Protein AF-A0A2I0LFF8-F1 (afdb_monomer_lite)

Secondary structure (DSSP, 8-state):
-HHHHHHHHHHHTT-HHHHHHHHHHHHHHHHHHHH-TT-TT---TTSHHHHHHHHHHHHHHHHHHHHTT-HHHHHHHHHHHHHHHHHHT-PPPHHHHHHHHHHHHHHHHHTT-HHHHHHHHHHHHHHHHHH-TT--HHHHHHHHHHHHHHHHTS-SS-GGGG--HHHHHHHHHHHHHHHHHHHT---TT--------HHHHHHHHHHTTHHHHS-HHHHHHHHHHHT---TTTHHHHHHHHHHHHTT-EE--TT-TTSPPEEGGGGHHHHHHHHHHHHHHHH--

Organism: Punica granatum (NCBI:txid22663)

Foldseek 3Di:
DVLLVQLVVCLVVVVVVSLVVSLVVLVVVVVVLVVCVPDPPRDDCLDPVSVVVNLVSLLSSLLSCVSSVVLVSNVVSLVVNLVSCLVNVDDDDLLSLLSSLLSQLVSCVVVVVLLLNLLSLVSNLVSCVPPPPPFDLLLNQQSLLSSLLSLLLPAQDDPCPPDDPVRVVVVVVVQQVSLCSSVSPSDPPPPCSDRRHSVVSVVVCVVVVSLVSYDPLSVQLSCLLPPDLDLPCSCVSNVVSLVVLQPDWADRPSCNSRPTGGSNSSSVSNNVSSVVSSCVSPPD

pLDDT: mean 90.62, std 9.99, range [52.66, 98.62]

Structure (mmCIF, N/CA/C/O backbone):
data_AF-A0A2I0LFF8-F1
#
_entry.id   AF-A0A2I0LFF8-F1
#
loop_
_atom_site.group_PDB
_atom_site.id
_atom_site.type_symbol
_atom_site.label_atom_id
_atom_site.label_alt_id
_atom_site.label_comp_id
_atom_site.label_asym_id
_atom_site.label_entity_id
_atom_site.label_seq_id
_atom_site.pdbx_PDB_ins_code
_atom_site.Cartn_x
_atom_site.Cartn_y
_atom_site.Cartn_z
_atom_site.occupancy
_atom_site.B_iso_or_equiv
_atom_site.auth_seq_id
_atom_site.auth_comp_id
_atom_site.auth_asym_id
_atom_site.auth_atom_id
_atom_site.pdbx_PDB_model_num
ATOM 1 N N . MET A 1 1 ? 21.189 -0.359 -15.113 1.00 76.69 1 MET A N 1
ATOM 2 C CA . MET A 1 1 ? 22.228 0.526 -14.522 1.00 76.69 1 MET A CA 1
ATOM 3 C C . MET A 1 1 ? 22.026 2.012 -14.841 1.00 76.69 1 MET A C 1
ATOM 5 O O . MET A 1 1 ? 21.919 2.786 -13.900 1.00 76.69 1 MET A O 1
ATOM 9 N N . THR A 1 2 ? 21.907 2.442 -16.106 1.00 93.50 2 THR A N 1
ATOM 10 C CA . THR A 1 2 ? 21.734 3.878 -16.448 1.00 93.50 2 THR A CA 1
ATOM 11 C C . THR A 1 2 ? 20.435 4.491 -15.914 1.00 93.50 2 THR A C 1
ATOM 13 O O . THR A 1 2 ? 20.482 5.549 -15.296 1.00 93.50 2 THR A O 1
ATOM 16 N N . ALA A 1 3 ? 19.294 3.806 -16.068 1.00 95.25 3 ALA A N 1
ATOM 17 C CA . ALA A 1 3 ? 18.005 4.294 -15.561 1.00 95.25 3 ALA A CA 1
ATOM 18 C C . ALA A 1 3 ? 18.023 4.535 -14.041 1.00 95.25 3 ALA A C 1
ATOM 20 O O . ALA A 1 3 ? 17.570 5.573 -13.578 1.00 95.25 3 ALA A O 1
ATOM 21 N N . HIS A 1 4 ? 18.633 3.626 -13.272 1.00 96.69 4 HIS A N 1
ATOM 22 C CA . HIS A 1 4 ? 18.748 3.771 -11.817 1.00 96.69 4 HIS A CA 1
ATOM 23 C C . HIS A 1 4 ? 19.596 4.989 -11.434 1.00 96.69 4 HIS A C 1
ATOM 25 O O . HIS A 1 4 ? 19.207 5.765 -10.569 1.00 96.69 4 HIS A O 1
ATOM 31 N N . ARG A 1 5 ? 20.730 5.205 -12.116 1.00 97.25 5 ARG A N 1
ATOM 32 C CA . ARG A 1 5 ? 21.559 6.402 -11.903 1.00 97.25 5 ARG A CA 1
ATOM 33 C C . ARG A 1 5 ? 20.790 7.683 -12.227 1.00 97.25 5 ARG A C 1
ATOM 35 O O . ARG A 1 5 ? 20.885 8.645 -11.476 1.00 97.25 5 ARG A O 1
ATOM 42 N N . ALA A 1 6 ? 20.000 7.681 -13.300 1.00 98.19 6 ALA A N 1
ATOM 43 C CA . ALA A 1 6 ? 19.165 8.821 -13.667 1.00 98.19 6 ALA A CA 1
ATOM 44 C C . ALA A 1 6 ? 18.052 9.085 -12.635 1.00 98.19 6 ALA A C 1
ATOM 46 O O . ALA A 1 6 ? 17.817 10.240 -12.287 1.00 98.19 6 ALA A O 1
ATOM 47 N N . PHE A 1 7 ? 17.422 8.041 -12.081 1.00 98.31 7 PHE A N 1
ATOM 48 C CA . PHE A 1 7 ? 16.479 8.190 -10.969 1.00 98.31 7 PHE A CA 1
ATOM 49 C C . PHE A 1 7 ? 17.146 8.797 -9.734 1.00 98.31 7 PHE A C 1
ATOM 51 O O . PHE A 1 7 ? 16.633 9.769 -9.185 1.00 98.31 7 PHE A O 1
ATOM 58 N N . GLN A 1 8 ? 18.312 8.284 -9.332 1.00 97.88 8 GLN A N 1
ATOM 59 C CA . GLN A 1 8 ? 19.047 8.809 -8.178 1.00 97.88 8 GLN A CA 1
ATOM 60 C C . GLN A 1 8 ? 19.520 10.250 -8.396 1.00 97.88 8 GLN A C 1
ATOM 62 O O . GLN A 1 8 ? 19.415 11.058 -7.479 1.00 97.88 8 GLN A O 1
ATOM 67 N N . PHE A 1 9 ? 19.940 10.611 -9.612 1.00 98.25 9 PHE A N 1
ATOM 68 C CA . PHE A 1 9 ? 20.225 11.999 -9.978 1.00 98.25 9 PHE A CA 1
ATOM 69 C C . PHE A 1 9 ? 18.985 12.884 -9.800 1.00 98.25 9 PHE A C 1
ATOM 71 O O . PHE A 1 9 ? 19.046 13.917 -9.132 1.00 98.25 9 PHE A O 1
ATOM 78 N N . CYS A 1 10 ? 17.836 12.465 -10.343 1.00 98.38 10 CYS A N 1
ATOM 79 C CA . CYS A 1 10 ? 16.606 13.238 -10.198 1.00 98.38 10 CYS A CA 1
ATOM 80 C C . CYS A 1 10 ? 16.203 13.386 -8.729 1.00 98.38 10 CYS A C 1
ATOM 82 O O . CYS A 1 10 ? 15.781 14.465 -8.321 1.00 98.38 10 CYS A O 1
ATOM 84 N N . LYS A 1 11 ? 16.387 12.330 -7.930 1.00 97.50 11 LYS A N 1
ATOM 85 C CA . LYS A 1 11 ? 16.150 12.356 -6.490 1.00 97.50 11 LYS A CA 1
ATOM 86 C C . LYS A 1 11 ? 17.056 13.356 -5.777 1.00 97.50 11 LYS A C 1
ATOM 88 O O . LYS A 1 11 ? 16.567 14.237 -5.076 1.00 97.50 11 LYS A O 1
ATOM 93 N N . GLN A 1 12 ? 18.366 13.224 -5.974 1.00 97.94 12 GLN A N 1
ATOM 94 C CA . GLN A 1 12 ? 19.393 14.023 -5.308 1.00 97.94 12 GLN A CA 1
ATOM 95 C C . GLN A 1 12 ? 19.175 15.523 -5.523 1.00 97.94 12 GLN A C 1
ATOM 97 O O . GLN A 1 12 ? 19.318 16.306 -4.587 1.00 97.94 12 GLN A O 1
ATOM 102 N N . TYR A 1 13 ? 18.785 15.914 -6.737 1.00 98.06 13 TYR A N 1
ATOM 103 C CA . TYR A 1 13 ? 18.578 17.313 -7.113 1.00 98.06 13 TYR A CA 1
ATOM 104 C C . TYR A 1 13 ? 17.101 17.732 -7.161 1.00 98.06 13 TYR A C 1
ATOM 106 O O . TYR A 1 13 ? 16.790 18.797 -7.693 1.00 98.06 13 TYR A O 1
ATOM 114 N N . LYS A 1 14 ? 16.182 16.906 -6.636 1.00 97.62 14 LYS A N 1
ATOM 115 C CA . LYS A 1 14 ? 14.726 17.154 -6.607 1.00 97.62 14 LYS A CA 1
ATOM 116 C C . LYS A 1 14 ? 14.131 17.557 -7.972 1.00 97.62 14 LYS A C 1
ATOM 118 O O . LYS A 1 14 ? 13.251 18.410 -8.066 1.00 97.62 14 LYS A O 1
ATOM 123 N N . ARG A 1 15 ? 14.608 16.936 -9.053 1.00 98.12 15 ARG A N 1
ATOM 124 C CA . ARG A 1 15 ? 14.203 17.188 -10.449 1.00 98.12 15 ARG A CA 1
ATOM 125 C C . ARG A 1 15 ? 12.945 16.395 -10.814 1.00 98.12 15 ARG A C 1
ATOM 127 O O . ARG A 1 15 ? 13.002 15.399 -11.535 1.00 98.12 15 ARG A O 1
ATOM 134 N N . THR A 1 16 ? 11.798 16.809 -10.279 1.00 98.06 16 THR A N 1
ATOM 135 C CA . THR A 1 16 ? 10.517 16.089 -10.430 1.00 98.06 16 THR A CA 1
ATOM 136 C C . THR A 1 16 ? 10.003 16.067 -11.875 1.00 98.06 16 THR A C 1
ATOM 138 O O . THR A 1 16 ? 9.463 15.055 -12.325 1.00 98.06 16 THR A O 1
ATOM 141 N N . THR A 1 17 ? 10.213 17.139 -12.644 1.00 98.12 17 THR A N 1
ATOM 142 C CA . THR A 1 17 ? 9.822 17.211 -14.063 1.00 98.12 17 THR A CA 1
ATOM 143 C C . THR A 1 17 ? 10.610 16.220 -14.918 1.00 98.12 17 THR A C 1
ATOM 145 O O . THR A 1 17 ? 10.026 15.466 -15.700 1.00 98.12 17 THR A O 1
ATOM 148 N N . GLU A 1 18 ? 11.932 16.176 -14.752 1.00 98.44 18 GLU A N 1
ATOM 149 C CA . GLU A 1 18 ? 12.804 15.230 -15.448 1.00 98.44 18 GLU A CA 1
ATOM 150 C C . GLU A 1 18 ? 12.512 13.792 -15.036 1.00 98.44 18 GLU A C 1
ATOM 152 O O . GLU A 1 18 ? 12.461 12.917 -15.900 1.00 98.44 18 GLU A O 1
ATOM 157 N N . PHE A 1 19 ? 12.255 13.553 -13.747 1.00 98.62 19 PHE A N 1
ATOM 158 C CA . PHE A 1 19 ? 11.853 12.240 -13.257 1.00 98.62 19 PHE A CA 1
ATOM 159 C C . PHE A 1 19 ? 10.571 11.753 -13.941 1.00 98.62 19 PHE A C 1
ATOM 161 O O . PHE A 1 19 ? 10.544 10.641 -14.470 1.00 98.62 19 PHE A O 1
ATOM 168 N N . ARG A 1 20 ? 9.530 12.597 -14.019 1.00 98.44 20 ARG A N 1
ATOM 169 C CA . ARG A 1 20 ? 8.282 12.260 -14.725 1.00 98.44 20 ARG A CA 1
ATOM 170 C C . ARG A 1 20 ? 8.539 11.948 -16.198 1.00 98.44 20 ARG A C 1
ATOM 172 O O . ARG A 1 20 ? 8.061 10.936 -16.704 1.00 98.44 20 ARG A O 1
ATOM 179 N N . ARG A 1 21 ? 9.331 12.785 -16.879 1.00 98.44 21 ARG A N 1
ATOM 180 C CA . ARG A 1 21 ? 9.699 12.568 -18.287 1.00 98.44 21 ARG A CA 1
ATOM 181 C C . ARG A 1 21 ? 10.442 11.246 -18.478 1.00 98.44 21 ARG A C 1
ATOM 183 O O . ARG A 1 21 ? 10.175 10.532 -19.440 1.00 98.44 21 ARG A O 1
ATOM 190 N N . LEU A 1 22 ? 11.349 10.906 -17.567 1.00 98.25 22 LEU A N 1
ATOM 191 C CA . LEU A 1 22 ? 12.068 9.638 -17.589 1.00 98.25 22 LEU A CA 1
ATOM 192 C C . LEU A 1 22 ? 11.115 8.447 -17.417 1.00 98.25 22 LEU A C 1
ATOM 194 O O . LEU A 1 22 ? 11.228 7.481 -18.168 1.00 98.25 22 LEU A O 1
ATOM 198 N N . CYS A 1 23 ? 10.146 8.524 -16.501 1.00 98.44 23 CYS A N 1
ATOM 199 C CA . CYS A 1 23 ? 9.140 7.473 -16.326 1.00 98.44 23 C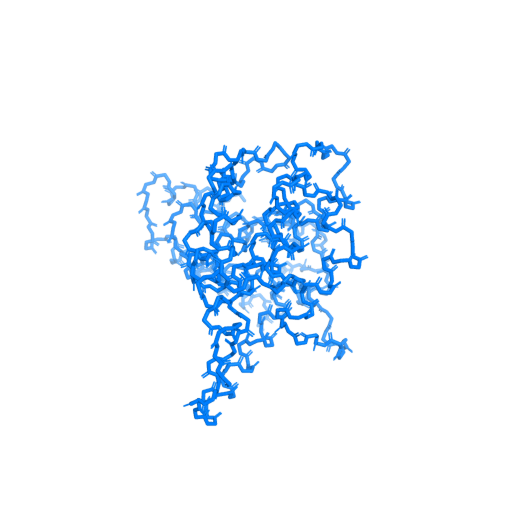YS A CA 1
ATOM 200 C C . CYS A 1 23 ? 8.323 7.245 -17.613 1.00 98.44 23 CYS A C 1
ATOM 202 O O . CYS A 1 23 ? 8.176 6.098 -18.044 1.00 98.44 23 CYS A O 1
ATOM 204 N N . GLU A 1 24 ? 7.889 8.319 -18.288 1.00 98.25 24 GLU A N 1
ATOM 205 C CA . GLU A 1 24 ? 7.216 8.229 -19.597 1.00 98.25 24 GLU A CA 1
ATOM 206 C C . GLU A 1 24 ? 8.086 7.575 -20.670 1.00 98.25 24 GLU A C 1
ATOM 208 O O . GLU A 1 24 ? 7.620 6.703 -21.401 1.00 98.25 24 GLU A O 1
ATOM 213 N N . ILE A 1 25 ? 9.366 7.945 -20.753 1.00 98.12 25 ILE A N 1
ATOM 214 C CA . ILE A 1 25 ? 10.301 7.332 -21.704 1.00 98.12 25 ILE A CA 1
ATOM 215 C C . ILE A 1 25 ? 10.376 5.817 -21.474 1.00 98.12 25 ILE A C 1
ATOM 217 O O . ILE A 1 25 ? 10.283 5.043 -22.426 1.00 98.12 25 ILE A O 1
ATOM 221 N N . ILE A 1 26 ? 10.476 5.369 -20.219 1.00 97.44 26 ILE A N 1
ATOM 222 C CA . ILE A 1 26 ? 10.565 3.937 -19.903 1.00 97.44 26 ILE A CA 1
ATOM 223 C C . ILE A 1 26 ? 9.232 3.220 -20.192 1.00 97.44 26 ILE A C 1
ATOM 225 O O . ILE A 1 26 ? 9.240 2.060 -20.610 1.00 97.44 26 ILE A O 1
ATOM 229 N N . ARG A 1 27 ? 8.071 3.864 -20.000 1.00 97.75 27 ARG A N 1
ATOM 230 C CA . ARG A 1 27 ? 6.771 3.310 -20.439 1.00 97.75 27 ARG A CA 1
ATOM 231 C C . ARG A 1 27 ? 6.715 3.149 -21.953 1.00 97.75 27 ARG A C 1
ATOM 233 O O . ARG A 1 27 ? 6.408 2.062 -22.434 1.00 97.75 27 ARG A O 1
ATOM 240 N N . ASN A 1 28 ? 7.101 4.187 -22.690 1.00 97.12 28 ASN A N 1
ATOM 241 C CA . ASN A 1 28 ? 7.126 4.175 -24.151 1.00 97.12 28 ASN A CA 1
ATOM 242 C C . ASN A 1 28 ? 8.081 3.112 -24.702 1.00 97.12 28 ASN A C 1
ATOM 244 O O . ASN A 1 28 ? 7.744 2.430 -25.665 1.00 97.12 28 ASN A O 1
ATOM 248 N N . HIS A 1 29 ? 9.242 2.907 -24.074 1.00 94.50 29 HIS A N 1
ATOM 249 C CA . HIS A 1 29 ? 10.160 1.833 -24.458 1.00 94.50 29 HIS A CA 1
ATOM 250 C C . HIS A 1 29 ? 9.520 0.445 -24.312 1.00 94.50 29 HIS A C 1
ATOM 252 O O . HIS A 1 29 ? 9.629 -0.370 -25.226 1.00 94.50 29 HIS A O 1
ATOM 258 N N . LEU A 1 30 ? 8.814 0.180 -23.206 1.00 93.94 30 LEU A N 1
ATOM 259 C CA . LEU A 1 30 ? 8.110 -1.091 -23.007 1.00 93.94 30 LEU A CA 1
ATOM 260 C C . LEU A 1 30 ? 6.928 -1.251 -23.982 1.00 93.94 30 LEU A C 1
ATOM 262 O O . LEU A 1 30 ? 6.730 -2.327 -24.542 1.00 93.94 30 LEU A O 1
ATOM 266 N N . ALA A 1 31 ? 6.172 -0.181 -24.235 1.00 94.38 31 ALA A N 1
ATOM 267 C CA . ALA A 1 31 ? 5.085 -0.187 -25.212 1.00 94.38 31 ALA A CA 1
ATOM 268 C C . ALA A 1 31 ? 5.598 -0.474 -26.635 1.00 94.38 31 ALA A C 1
ATOM 270 O O . ALA A 1 31 ? 5.043 -1.323 -27.335 1.00 94.38 31 ALA A O 1
ATOM 271 N N . ASN A 1 32 ? 6.701 0.161 -27.042 1.00 93.25 32 ASN A N 1
ATOM 272 C CA . ASN A 1 32 ? 7.348 -0.087 -28.331 1.00 93.25 32 ASN A CA 1
ATOM 273 C C . ASN A 1 32 ? 7.856 -1.528 -28.445 1.00 93.25 32 ASN A C 1
ATOM 275 O O . ASN A 1 32 ? 7.628 -2.165 -29.470 1.00 93.25 32 ASN A O 1
ATOM 279 N N . LEU A 1 33 ? 8.455 -2.072 -27.380 1.00 91.44 33 LEU A N 1
ATOM 280 C CA . LEU A 1 33 ? 8.887 -3.472 -27.324 1.00 91.44 33 LEU A CA 1
ATOM 281 C C . LEU A 1 33 ? 7.724 -4.454 -27.553 1.00 91.44 33 LEU A C 1
ATOM 283 O O . LEU A 1 33 ? 7.914 -5.529 -28.124 1.00 91.44 33 LEU A O 1
ATOM 287 N N . ASN A 1 34 ? 6.517 -4.111 -27.100 1.00 89.12 34 ASN A N 1
ATOM 288 C CA . ASN A 1 34 ? 5.317 -4.926 -27.304 1.00 89.12 34 ASN A CA 1
ATOM 289 C C . ASN A 1 34 ? 4.704 -4.767 -28.695 1.00 89.12 34 ASN A C 1
ATOM 291 O O . ASN A 1 34 ? 4.148 -5.736 -29.220 1.00 89.12 34 ASN A O 1
ATOM 295 N N . LYS A 1 35 ? 4.796 -3.561 -29.266 1.00 92.31 35 LYS A N 1
ATOM 296 C CA . LYS A 1 35 ? 4.271 -3.221 -30.591 1.00 92.31 35 LYS A CA 1
ATOM 297 C C . LYS A 1 35 ? 5.116 -3.825 -31.714 1.00 92.31 35 LYS A C 1
ATOM 299 O O . LYS A 1 35 ? 4.561 -4.384 -32.652 1.00 92.31 35 LYS A O 1
ATOM 304 N N . TYR A 1 36 ? 6.440 -3.740 -31.610 1.00 90.62 36 TYR A N 1
ATOM 305 C CA . TYR A 1 36 ? 7.375 -4.188 -32.645 1.00 90.62 36 TYR A CA 1
ATOM 306 C C . TYR A 1 36 ? 8.001 -5.533 -32.263 1.00 90.62 36 TYR A C 1
ATOM 308 O O . TYR A 1 36 ? 9.144 -5.611 -31.816 1.00 90.62 36 TYR A O 1
ATOM 316 N N . ARG A 1 37 ? 7.220 -6.611 -32.402 1.00 85.25 37 ARG A N 1
ATOM 317 C CA . ARG A 1 37 ? 7.641 -7.957 -31.976 1.00 85.25 37 ARG A CA 1
ATOM 318 C C . ARG A 1 37 ? 8.743 -8.563 -32.845 1.00 85.25 37 ARG A C 1
ATOM 320 O O . ARG A 1 37 ? 9.530 -9.342 -32.319 1.00 85.25 37 ARG A O 1
ATOM 327 N N . ASP A 1 38 ? 8.828 -8.152 -34.107 1.00 88.38 38 ASP A N 1
ATOM 328 C CA . ASP A 1 38 ? 9.760 -8.700 -35.105 1.00 88.38 38 ASP A CA 1
ATOM 329 C C . ASP A 1 38 ? 11.122 -7.985 -35.131 1.00 88.38 38 ASP A C 1
ATOM 331 O O . ASP A 1 38 ? 11.948 -8.222 -36.011 1.00 88.38 38 ASP A O 1
ATOM 335 N N . GLN A 1 39 ? 11.371 -7.072 -34.185 1.00 87.75 39 GLN A N 1
ATOM 336 C CA . GLN A 1 39 ? 12.634 -6.346 -34.115 1.00 87.75 39 GLN A CA 1
ATOM 337 C C . GLN A 1 39 ? 13.805 -7.315 -33.873 1.00 87.75 39 GLN A C 1
ATOM 339 O O . GLN A 1 39 ? 13.793 -8.112 -32.933 1.00 87.75 39 GLN A O 1
ATOM 344 N N . ARG A 1 40 ? 14.849 -7.209 -34.704 1.00 83.06 40 ARG A N 1
ATOM 345 C CA . ARG A 1 40 ? 16.120 -7.914 -34.495 1.00 83.06 40 ARG A CA 1
ATOM 346 C C . ARG A 1 40 ? 16.713 -7.500 -33.139 1.00 83.06 40 ARG A C 1
ATOM 348 O O . ARG A 1 40 ? 16.696 -6.320 -32.802 1.00 83.06 40 ARG A O 1
ATOM 355 N N . ASP A 1 41 ? 17.199 -8.472 -32.369 1.00 86.25 41 ASP A N 1
ATOM 356 C CA . ASP A 1 41 ? 17.769 -8.290 -31.021 1.00 86.25 41 ASP A CA 1
ATOM 357 C C . ASP A 1 41 ? 16.769 -7.824 -29.938 1.00 86.25 41 ASP A C 1
ATOM 359 O O . ASP A 1 41 ? 17.147 -7.226 -28.930 1.00 86.25 41 ASP A O 1
ATOM 363 N N . ARG A 1 42 ? 15.472 -8.114 -30.118 1.00 87.94 42 ARG A N 1
ATOM 364 C CA . ARG A 1 42 ? 14.424 -7.846 -29.122 1.00 87.94 42 ARG A CA 1
ATOM 365 C C . ARG A 1 42 ? 14.679 -8.610 -27.807 1.00 87.94 42 ARG A C 1
ATOM 367 O O . ARG A 1 42 ? 14.735 -9.840 -27.838 1.00 87.94 42 ARG A O 1
ATOM 374 N N . PRO A 1 43 ? 14.735 -7.927 -26.645 1.00 89.62 43 PRO A N 1
ATOM 375 C CA . PRO A 1 43 ? 14.787 -8.598 -25.349 1.00 89.62 43 PRO A CA 1
ATOM 376 C C . PRO A 1 43 ? 13.582 -9.516 -25.119 1.00 89.62 43 PRO A C 1
ATOM 378 O O . PRO A 1 43 ? 12.431 -9.094 -25.266 1.00 89.62 43 PRO A O 1
ATOM 381 N N . ASP A 1 44 ? 13.843 -10.756 -24.704 1.00 89.88 44 ASP A N 1
ATOM 382 C CA . ASP A 1 44 ? 12.793 -11.683 -24.290 1.00 89.88 44 ASP A CA 1
ATOM 383 C C . ASP A 1 44 ? 12.376 -11.416 -22.836 1.00 89.88 44 ASP A C 1
ATOM 385 O O . ASP A 1 44 ? 13.115 -11.696 -21.895 1.00 89.88 44 ASP A O 1
ATOM 389 N N . LEU A 1 45 ? 11.160 -10.901 -22.641 1.00 89.75 45 LEU A N 1
ATOM 390 C CA . LEU A 1 45 ? 10.586 -10.671 -21.310 1.00 89.75 45 LEU A CA 1
ATOM 391 C C . LEU A 1 45 ? 10.250 -11.972 -20.563 1.00 89.75 45 LEU A C 1
ATOM 393 O O . LEU A 1 45 ? 10.019 -11.936 -19.355 1.00 89.75 45 LEU A O 1
ATOM 397 N N . SER A 1 46 ? 10.201 -13.115 -21.250 1.00 87.69 46 SER A N 1
ATOM 398 C CA . SER A 1 46 ? 10.002 -14.416 -20.609 1.00 87.69 46 SER A CA 1
ATOM 399 C C . SER A 1 46 ? 11.268 -14.897 -19.886 1.00 87.69 46 SER A C 1
ATOM 401 O O . SER A 1 46 ? 11.166 -15.582 -18.853 1.00 87.69 46 SER A O 1
ATOM 403 N N . ALA A 1 47 ? 12.438 -14.466 -20.380 1.00 93.06 47 ALA A N 1
ATOM 404 C CA . ALA A 1 47 ? 13.745 -14.783 -19.830 1.00 93.06 47 ALA A CA 1
ATOM 405 C C . ALA A 1 47 ? 13.912 -14.166 -18.424 1.00 93.06 47 ALA A C 1
ATOM 407 O O . ALA A 1 47 ? 13.729 -12.954 -18.256 1.00 93.06 47 ALA A O 1
ATOM 408 N N . PRO A 1 48 ? 14.283 -14.962 -17.398 1.00 91.38 48 PRO A N 1
ATOM 409 C CA . PRO A 1 48 ? 14.329 -14.503 -16.008 1.00 91.38 48 PRO A CA 1
ATOM 410 C C . PRO A 1 48 ? 15.217 -13.279 -15.771 1.00 91.38 48 PRO A C 1
ATOM 412 O O . PRO A 1 48 ? 14.828 -12.373 -15.041 1.00 91.38 48 PRO A O 1
ATOM 415 N N . GLU A 1 49 ? 16.393 -13.242 -16.396 1.00 92.50 49 GLU A N 1
ATOM 416 C CA . GLU A 1 49 ? 17.367 -12.157 -16.238 1.00 92.50 49 GLU A CA 1
ATOM 417 C C . GLU A 1 49 ? 16.849 -10.844 -16.827 1.00 92.50 49 GLU A C 1
ATOM 419 O O . GLU A 1 49 ? 16.912 -9.800 -16.178 1.00 92.50 49 GLU A O 1
ATOM 424 N N . SER A 1 50 ? 16.257 -10.907 -18.023 1.00 93.06 50 SER A N 1
ATOM 425 C CA . SER A 1 50 ? 15.648 -9.741 -18.662 1.00 93.06 50 SER A CA 1
ATOM 426 C C . SER A 1 50 ? 14.490 -9.219 -17.820 1.00 93.06 50 SER A C 1
ATOM 428 O O . SER A 1 50 ? 14.483 -8.046 -17.449 1.00 93.06 50 SER A O 1
ATOM 430 N N . LEU A 1 51 ? 13.551 -10.088 -17.431 1.00 93.88 51 LEU A N 1
ATOM 431 C CA . LEU A 1 51 ? 12.420 -9.706 -16.584 1.00 93.88 51 LEU A CA 1
ATOM 432 C C . LEU A 1 51 ? 12.872 -9.065 -15.266 1.00 93.88 51 LEU A C 1
ATOM 434 O O . LEU A 1 51 ? 12.309 -8.048 -14.858 1.00 93.88 51 LEU A O 1
ATOM 438 N N . GLN A 1 52 ? 13.897 -9.628 -14.620 1.00 93.81 52 GLN A N 1
ATOM 439 C CA . GLN A 1 52 ? 14.447 -9.094 -13.377 1.00 93.81 52 GLN A CA 1
ATOM 440 C C . GLN A 1 52 ? 14.957 -7.659 -13.565 1.00 93.81 52 GLN A C 1
ATOM 442 O O . GLN A 1 52 ? 14.630 -6.801 -12.752 1.00 93.81 52 GLN A O 1
ATOM 447 N N . LEU A 1 53 ? 15.659 -7.353 -14.663 1.00 94.31 53 LEU A N 1
ATOM 448 C CA . LEU A 1 53 ? 16.138 -5.993 -14.948 1.00 94.31 53 LEU A CA 1
ATOM 449 C C . LEU A 1 53 ? 14.995 -4.982 -15.144 1.00 94.31 53 LEU A C 1
ATOM 451 O O . LEU A 1 53 ? 15.082 -3.843 -14.663 1.00 94.31 53 LEU A O 1
ATOM 455 N N . TYR A 1 54 ? 13.922 -5.374 -15.839 1.00 95.25 54 TYR A N 1
ATOM 456 C CA . TYR A 1 54 ? 12.734 -4.526 -15.989 1.00 95.25 54 TYR A CA 1
ATOM 457 C C . TYR A 1 54 ? 12.047 -4.301 -14.641 1.00 95.25 54 TYR A C 1
ATOM 459 O O . TYR A 1 54 ? 11.711 -3.162 -14.311 1.00 95.25 54 TYR A O 1
ATOM 467 N N . LEU A 1 55 ? 11.888 -5.361 -13.845 1.00 95.31 55 LEU A N 1
ATOM 468 C CA . LEU A 1 55 ? 11.291 -5.273 -12.518 1.00 95.31 55 LEU A CA 1
ATOM 469 C C . LEU A 1 55 ? 12.099 -4.387 -11.581 1.00 95.31 55 LEU A C 1
ATOM 471 O O . LEU A 1 55 ? 11.530 -3.470 -10.998 1.00 95.31 55 LEU A O 1
ATOM 475 N N . ASP A 1 56 ? 13.409 -4.595 -11.483 1.00 95.56 56 ASP A N 1
ATOM 476 C CA . ASP A 1 56 ? 14.286 -3.787 -10.634 1.00 95.56 56 ASP A CA 1
ATOM 477 C C . ASP A 1 56 ? 14.179 -2.304 -11.004 1.00 95.56 56 ASP A C 1
ATOM 479 O O . ASP A 1 56 ? 14.045 -1.447 -10.133 1.00 95.56 56 ASP A O 1
ATOM 483 N N . THR A 1 57 ? 14.104 -2.001 -12.305 1.00 97.19 57 THR A N 1
ATOM 484 C CA . THR A 1 57 ? 13.893 -0.630 -12.786 1.00 97.19 57 THR A CA 1
ATOM 485 C C . THR A 1 57 ? 12.546 -0.060 -12.342 1.00 97.19 57 THR A C 1
ATOM 487 O O . THR A 1 57 ? 12.498 1.088 -11.905 1.00 97.19 57 THR A O 1
ATOM 490 N N . ARG A 1 58 ? 11.453 -0.829 -12.417 1.00 97.81 58 ARG A N 1
ATOM 491 C CA . ARG A 1 58 ? 10.122 -0.370 -11.981 1.00 97.81 58 ARG A CA 1
ATOM 492 C C . ARG A 1 58 ? 10.009 -0.223 -10.466 1.00 97.81 58 ARG A C 1
ATOM 494 O O . ARG A 1 58 ? 9.405 0.735 -9.994 1.00 97.81 58 ARG A O 1
ATOM 501 N N . PHE A 1 59 ? 10.617 -1.122 -9.700 1.00 97.19 59 PHE A N 1
ATOM 502 C CA . PHE A 1 59 ? 10.661 -1.014 -8.244 1.00 97.19 59 PHE A CA 1
ATOM 503 C C . PHE A 1 59 ? 11.497 0.180 -7.786 1.00 97.19 59 PHE A C 1
ATOM 505 O O . PHE A 1 59 ? 11.113 0.864 -6.838 1.00 97.19 59 PHE A O 1
ATOM 512 N N . GLU A 1 60 ? 12.603 0.469 -8.467 1.00 97.12 60 GLU A N 1
ATOM 513 C CA . GLU A 1 60 ? 13.394 1.668 -8.198 1.00 97.12 60 GLU A CA 1
ATOM 514 C C . GLU A 1 60 ? 12.629 2.947 -8.566 1.00 97.12 60 GLU A C 1
ATOM 516 O O . GLU A 1 60 ? 12.617 3.900 -7.787 1.00 97.12 60 GLU A O 1
ATOM 521 N N . GLN A 1 61 ? 11.916 2.944 -9.699 1.00 98.06 61 GLN A N 1
ATOM 522 C CA . GLN A 1 61 ? 11.007 4.025 -10.094 1.00 98.06 61 GLN A CA 1
ATOM 523 C C . GLN A 1 61 ? 9.958 4.284 -9.003 1.00 98.06 61 GLN A C 1
ATOM 525 O O . GLN A 1 61 ? 9.798 5.422 -8.570 1.00 98.06 61 GLN A O 1
ATOM 530 N N . LEU A 1 62 ? 9.293 3.235 -8.503 1.00 97.88 62 LEU A N 1
ATOM 531 C CA . LEU A 1 62 ? 8.304 3.341 -7.430 1.00 97.88 62 LEU A CA 1
ATOM 532 C C . LEU A 1 62 ? 8.906 3.949 -6.156 1.00 97.88 62 LEU A C 1
ATOM 534 O O . LEU A 1 62 ? 8.340 4.889 -5.600 1.00 97.88 62 LEU A O 1
ATOM 538 N N . LYS A 1 63 ? 10.065 3.448 -5.708 1.00 95.88 63 LYS A N 1
ATOM 539 C CA . LYS A 1 63 ? 10.754 3.972 -4.518 1.00 95.88 63 LYS A CA 1
ATOM 540 C C . LYS A 1 63 ? 11.064 5.456 -4.667 1.00 95.88 63 LYS A C 1
ATOM 542 O O . LYS A 1 63 ? 10.648 6.247 -3.824 1.00 95.88 63 LYS A O 1
ATOM 547 N N . VAL A 1 64 ? 11.722 5.847 -5.758 1.00 97.12 64 VAL A N 1
ATOM 548 C CA . VAL A 1 64 ? 12.106 7.245 -5.984 1.00 97.12 64 VAL A CA 1
ATOM 549 C C . VAL A 1 64 ? 10.882 8.146 -6.154 1.00 97.12 64 VAL A C 1
ATOM 551 O O . VAL A 1 64 ? 10.882 9.252 -5.624 1.00 97.12 64 VAL A O 1
ATOM 554 N N . ALA A 1 65 ? 9.813 7.673 -6.803 1.00 98.00 65 ALA A N 1
ATOM 555 C CA . ALA A 1 65 ? 8.560 8.418 -6.902 1.00 98.00 65 ALA A CA 1
ATOM 556 C C . ALA A 1 65 ? 7.948 8.693 -5.519 1.00 98.00 65 ALA A C 1
ATOM 558 O O . ALA A 1 65 ? 7.496 9.809 -5.273 1.00 98.00 65 ALA A O 1
ATOM 559 N N . THR A 1 66 ? 7.971 7.711 -4.608 1.00 95.38 66 THR A N 1
ATOM 560 C CA . THR A 1 66 ? 7.514 7.914 -3.220 1.00 95.38 66 THR A CA 1
ATOM 561 C C . THR A 1 66 ? 8.438 8.835 -2.421 1.00 95.38 66 THR A C 1
ATOM 563 O O . THR A 1 66 ? 7.947 9.697 -1.706 1.00 95.38 66 THR A O 1
ATOM 566 N N . GLU A 1 67 ? 9.762 8.729 -2.584 1.00 94.38 67 GLU A N 1
ATOM 567 C CA . GLU A 1 67 ? 10.740 9.596 -1.901 1.00 94.38 67 GLU A CA 1
ATOM 568 C C . GLU A 1 67 ? 10.690 11.057 -2.387 1.00 94.38 67 GLU A C 1
ATOM 570 O O . GLU A 1 67 ? 11.019 11.970 -1.636 1.00 94.38 67 GLU A O 1
ATOM 575 N N . LEU A 1 68 ? 10.269 11.286 -3.635 1.00 96.69 68 LEU A N 1
ATOM 576 C CA . LEU A 1 68 ? 9.994 12.612 -4.197 1.00 96.69 68 LEU A CA 1
ATOM 577 C C . LEU A 1 68 ? 8.553 13.088 -3.949 1.00 96.69 68 LEU A C 1
ATOM 579 O O . LEU A 1 68 ? 8.167 14.127 -4.483 1.00 96.69 68 LEU A O 1
ATOM 583 N N . GLU A 1 69 ? 7.754 12.322 -3.199 1.00 96.19 69 GLU A N 1
ATOM 584 C CA . GLU A 1 69 ? 6.341 12.604 -2.902 1.00 96.19 69 GLU A CA 1
ATOM 585 C C . GLU A 1 69 ? 5.478 12.801 -4.166 1.00 96.19 69 GLU A C 1
ATOM 587 O O . GLU A 1 69 ? 4.444 13.471 -4.172 1.00 96.19 69 GLU A O 1
ATOM 592 N N . MET A 1 70 ? 5.878 12.181 -5.278 1.00 97.69 70 MET A N 1
ATOM 593 C CA . MET A 1 70 ? 5.151 12.209 -6.544 1.00 97.69 70 MET A CA 1
ATOM 594 C C . MET A 1 70 ? 4.079 11.115 -6.553 1.00 97.69 70 MET A C 1
ATOM 596 O O . MET A 1 70 ? 4.148 10.170 -7.335 1.00 97.69 70 MET A O 1
ATOM 600 N N . TRP A 1 71 ? 3.074 11.234 -5.683 1.00 96.75 71 TRP A N 1
ATOM 601 C CA . TRP A 1 71 ? 2.116 10.159 -5.375 1.00 96.75 71 TRP A CA 1
ATOM 602 C C . TRP A 1 71 ? 1.339 9.618 -6.580 1.00 96.75 71 TRP A C 1
ATOM 604 O O . TRP A 1 71 ? 1.146 8.409 -6.692 1.00 96.75 71 TRP A O 1
ATOM 614 N N . GLN A 1 72 ? 0.952 10.481 -7.523 1.00 96.31 72 GLN A N 1
ATOM 615 C CA . GLN A 1 72 ? 0.321 10.044 -8.775 1.00 96.31 72 GLN A CA 1
ATOM 616 C C . GLN A 1 72 ? 1.275 9.193 -9.627 1.00 96.31 72 GLN A C 1
ATOM 618 O O . GLN A 1 72 ? 0.875 8.180 -10.192 1.00 96.31 72 GLN A O 1
ATOM 623 N N . GLU A 1 73 ? 2.550 9.577 -9.697 1.00 98.31 73 GLU A N 1
ATOM 624 C CA . GLU A 1 73 ? 3.567 8.841 -10.452 1.00 98.31 73 GLU A CA 1
ATOM 625 C C . GLU A 1 73 ? 3.967 7.541 -9.742 1.00 98.31 73 GLU A C 1
ATOM 627 O O . GLU A 1 73 ? 4.199 6.519 -10.388 1.00 98.31 73 GLU A O 1
ATOM 632 N N . ALA A 1 74 ? 3.978 7.547 -8.407 1.00 98.06 74 ALA A N 1
ATOM 633 C CA . ALA A 1 74 ? 4.156 6.349 -7.600 1.00 98.06 74 ALA A CA 1
ATOM 634 C C . ALA A 1 74 ? 3.023 5.349 -7.863 1.00 98.06 74 ALA A C 1
ATOM 636 O O . ALA A 1 74 ? 3.300 4.188 -8.154 1.00 98.06 74 ALA A O 1
ATOM 637 N N . PHE A 1 75 ? 1.764 5.799 -7.866 1.00 97.69 75 PHE A N 1
ATOM 638 C CA . PHE A 1 75 ? 0.633 4.935 -8.201 1.00 97.69 75 PHE A CA 1
ATOM 639 C C . PHE A 1 75 ? 0.736 4.394 -9.633 1.00 97.69 75 PHE A C 1
ATOM 641 O O . PHE A 1 75 ? 0.649 3.191 -9.828 1.00 97.69 75 PHE A O 1
ATOM 648 N N . ARG A 1 76 ? 1.063 5.220 -10.634 1.00 98.06 76 ARG A N 1
ATOM 649 C CA . ARG A 1 76 ? 1.301 4.715 -12.003 1.00 98.06 76 ARG A CA 1
ATOM 650 C C . ARG A 1 76 ? 2.443 3.699 -12.075 1.00 98.06 76 ARG A C 1
ATOM 652 O O . ARG A 1 76 ? 2.385 2.768 -12.867 1.00 98.06 76 ARG A O 1
ATOM 659 N N . SER A 1 77 ? 3.463 3.832 -11.227 1.00 98.25 77 SER A N 1
ATOM 660 C CA . SER A 1 77 ? 4.552 2.851 -11.126 1.00 98.25 77 SER A CA 1
ATOM 661 C C . SER A 1 77 ? 4.081 1.510 -10.546 1.00 98.25 77 SER A C 1
ATOM 663 O O . SER A 1 77 ? 4.570 0.467 -10.973 1.00 98.25 77 SER A O 1
ATOM 665 N N . VAL A 1 78 ? 3.116 1.511 -9.616 1.00 98.12 78 VAL A N 1
ATOM 666 C CA . VAL A 1 78 ? 2.437 0.290 -9.131 1.00 98.12 78 VAL A CA 1
ATOM 667 C C . VAL A 1 78 ? 1.744 -0.418 -10.295 1.00 98.12 78 VAL A C 1
ATOM 669 O O . VAL A 1 78 ? 1.894 -1.628 -10.461 1.00 98.12 78 VAL A O 1
ATOM 672 N N . GLU A 1 79 ? 1.058 0.341 -11.146 1.00 97.25 79 GLU A N 1
ATOM 673 C CA . GLU A 1 79 ? 0.366 -0.195 -12.322 1.00 97.25 79 GLU A CA 1
ATOM 674 C C . GLU A 1 79 ? 1.337 -0.705 -13.381 1.00 97.25 79 GLU A C 1
ATOM 676 O O . GLU A 1 79 ? 1.099 -1.754 -13.972 1.00 97.25 79 GLU A O 1
ATOM 681 N N . ASP A 1 80 ? 2.463 -0.016 -13.579 1.00 97.94 80 ASP A N 1
ATOM 682 C CA . ASP A 1 80 ? 3.522 -0.475 -14.475 1.00 97.94 80 ASP A CA 1
ATOM 683 C C . ASP A 1 80 ? 4.104 -1.824 -14.006 1.00 97.94 80 ASP A C 1
ATOM 685 O O . ASP A 1 80 ? 4.386 -2.692 -14.835 1.00 97.94 80 ASP A O 1
ATOM 689 N N . ILE A 1 81 ? 4.291 -2.013 -12.690 1.00 97.75 81 ILE A N 1
ATOM 690 C CA . ILE A 1 81 ? 4.750 -3.287 -12.107 1.00 97.75 81 ILE A CA 1
ATOM 691 C C . ILE A 1 81 ? 3.700 -4.370 -12.343 1.00 97.75 81 ILE A C 1
ATOM 693 O O . ILE A 1 81 ? 4.029 -5.434 -12.865 1.00 97.75 81 ILE A O 1
ATOM 697 N N . TYR A 1 82 ? 2.446 -4.103 -11.976 1.00 96.75 82 TYR A N 1
ATOM 698 C CA . TYR A 1 82 ? 1.355 -5.058 -12.138 1.00 96.75 82 TYR A CA 1
ATOM 699 C C . TYR A 1 82 ? 1.168 -5.456 -13.610 1.00 96.75 82 TYR A C 1
ATOM 701 O O . TYR A 1 82 ? 1.194 -6.641 -13.938 1.00 96.75 82 TYR A O 1
ATOM 709 N N . GLY A 1 83 ? 1.102 -4.479 -14.517 1.00 95.50 83 GLY A N 1
ATOM 710 C CA . GLY A 1 83 ? 0.951 -4.697 -15.953 1.00 95.50 83 GLY A CA 1
ATOM 711 C C . GLY A 1 83 ? 2.097 -5.505 -16.562 1.00 95.50 83 GLY A C 1
ATOM 712 O O . GLY A 1 83 ? 1.845 -6.437 -17.327 1.00 95.50 83 GLY A O 1
ATOM 713 N N . LEU A 1 84 ? 3.349 -5.222 -16.176 1.00 95.12 84 LEU A N 1
ATOM 714 C CA . LEU A 1 84 ? 4.500 -6.032 -16.590 1.00 95.12 84 LEU A CA 1
ATOM 715 C C . LEU A 1 84 ? 4.328 -7.498 -16.170 1.00 95.12 84 LEU A C 1
ATOM 717 O O . LEU A 1 84 ? 4.602 -8.399 -16.962 1.00 95.12 84 LEU A O 1
ATOM 721 N N . MET A 1 85 ? 3.844 -7.744 -14.952 1.00 94.88 85 MET A N 1
ATOM 722 C CA . MET A 1 85 ? 3.655 -9.097 -14.428 1.00 94.88 85 MET A CA 1
ATOM 723 C C . MET A 1 85 ? 2.464 -9.831 -15.043 1.00 94.88 85 MET A C 1
ATOM 725 O O . MET A 1 85 ? 2.569 -11.034 -15.287 1.00 94.88 85 MET A O 1
ATOM 729 N N . CYS A 1 86 ? 1.388 -9.124 -15.396 1.00 92.94 86 CYS A N 1
ATOM 730 C CA . CYS A 1 86 ? 0.297 -9.674 -16.201 1.00 92.94 86 CYS A CA 1
ATOM 731 C C . CYS A 1 86 ? 0.785 -10.128 -17.585 1.00 92.94 86 CYS A C 1
ATOM 733 O O . CYS A 1 86 ? 0.397 -11.197 -18.053 1.00 92.94 86 CYS A O 1
ATOM 735 N N . MET A 1 87 ? 1.674 -9.360 -18.231 1.00 90.62 87 MET A N 1
ATOM 736 C CA . MET A 1 87 ? 2.212 -9.720 -19.551 1.00 90.62 87 MET A CA 1
ATOM 737 C C . MET A 1 87 ? 2.980 -11.046 -19.537 1.00 90.62 87 MET A C 1
ATOM 739 O O . MET A 1 87 ? 2.878 -11.826 -20.482 1.00 90.62 87 MET A O 1
ATOM 743 N N . VAL A 1 88 ? 3.749 -11.300 -18.476 1.00 92.00 88 VAL A N 1
ATOM 744 C CA . VAL A 1 88 ? 4.574 -12.514 -18.340 1.00 92.00 88 VAL A CA 1
ATOM 745 C C . VAL A 1 88 ? 3.916 -13.608 -17.499 1.00 92.00 88 VAL A C 1
ATOM 747 O O . VAL A 1 88 ? 4.500 -14.679 -17.350 1.00 92.00 88 VAL A O 1
ATOM 750 N N . LYS A 1 89 ? 2.721 -13.349 -16.947 1.00 91.38 89 LYS A N 1
ATOM 751 C CA . LYS A 1 89 ? 1.945 -14.251 -16.077 1.00 91.38 89 LYS A CA 1
ATOM 752 C C . LYS A 1 89 ? 2.771 -14.853 -14.937 1.00 91.38 89 LYS A C 1
ATOM 754 O O . LYS A 1 89 ? 2.718 -16.052 -14.673 1.00 91.38 89 LYS A O 1
ATOM 759 N N . LYS A 1 90 ? 3.577 -14.023 -14.275 1.00 89.88 90 LYS A N 1
ATOM 760 C CA . LYS A 1 90 ? 4.410 -14.429 -13.133 1.00 89.88 90 LYS A CA 1
ATOM 761 C C . LYS A 1 90 ? 4.144 -13.505 -11.954 1.00 89.88 90 LYS A C 1
ATOM 763 O O . LYS A 1 90 ? 3.788 -12.350 -12.136 1.00 89.88 90 LYS A O 1
ATOM 768 N N . THR A 1 91 ? 4.368 -13.988 -10.742 1.00 90.69 91 THR A N 1
ATOM 769 C CA . THR A 1 91 ? 4.387 -13.149 -9.538 1.00 90.69 91 THR A CA 1
ATOM 770 C C . THR A 1 91 ? 5.835 -12.841 -9.145 1.00 90.69 91 THR A C 1
ATOM 772 O O . THR A 1 91 ? 6.672 -13.749 -9.198 1.00 90.69 91 THR A O 1
ATOM 775 N N . PRO A 1 92 ? 6.174 -11.601 -8.745 1.00 92.88 92 PRO A N 1
ATOM 776 C CA . PRO A 1 92 ? 7.507 -11.278 -8.249 1.00 92.88 92 PRO A CA 1
ATOM 777 C C . PRO A 1 92 ? 7.871 -12.081 -6.995 1.00 92.88 92 PRO A C 1
ATOM 779 O O . PRO A 1 92 ? 7.011 -12.597 -6.280 1.00 92.88 92 PRO A O 1
ATOM 782 N N . LYS A 1 93 ? 9.172 -12.145 -6.693 1.00 93.12 93 LYS A N 1
ATOM 783 C CA . LYS A 1 93 ? 9.677 -12.759 -5.455 1.00 93.12 93 LYS A CA 1
ATOM 784 C C . LYS A 1 93 ? 9.100 -12.051 -4.225 1.00 93.12 93 LYS A C 1
ATOM 786 O O . LYS A 1 93 ? 8.895 -10.836 -4.242 1.00 93.12 93 LYS A O 1
ATOM 791 N N . ALA A 1 94 ? 8.934 -12.794 -3.130 1.00 93.12 94 ALA A N 1
ATOM 792 C CA . ALA A 1 94 ? 8.330 -12.275 -1.903 1.00 93.12 94 ALA A CA 1
ATOM 793 C C . ALA A 1 94 ? 9.021 -11.008 -1.362 1.00 93.12 94 ALA A C 1
ATOM 795 O O . ALA A 1 94 ? 8.348 -10.084 -0.917 1.00 93.12 94 ALA A O 1
ATOM 796 N N . SER A 1 95 ? 10.350 -10.914 -1.477 1.00 91.06 95 SER A N 1
ATOM 797 C CA . SER A 1 95 ? 11.117 -9.729 -1.070 1.00 91.06 95 SER A CA 1
ATOM 798 C C . SER A 1 95 ? 10.733 -8.458 -1.837 1.00 91.06 95 SER A C 1
ATOM 800 O O . SER A 1 95 ? 10.662 -7.388 -1.241 1.00 91.06 95 SER A O 1
ATOM 802 N N . LEU A 1 96 ? 10.440 -8.559 -3.137 1.00 93.00 96 LEU A N 1
ATOM 803 C CA . LEU A 1 96 ? 9.955 -7.430 -3.936 1.00 93.00 96 LEU A CA 1
ATOM 804 C C . LEU A 1 96 ? 8.504 -7.096 -3.591 1.00 93.00 96 LEU A C 1
ATOM 806 O O . LEU A 1 96 ? 8.151 -5.927 -3.465 1.00 93.00 96 LEU A O 1
ATOM 810 N N . MET A 1 97 ? 7.674 -8.112 -3.367 1.00 95.31 97 MET A N 1
ATOM 811 C CA . MET A 1 97 ? 6.276 -7.917 -2.980 1.00 95.31 97 MET A CA 1
ATOM 812 C C . MET A 1 97 ? 6.122 -7.250 -1.603 1.00 95.31 97 MET A C 1
ATOM 814 O O . MET A 1 97 ? 5.186 -6.480 -1.403 1.00 95.31 97 MET A O 1
ATOM 818 N N . VAL A 1 98 ? 7.064 -7.456 -0.676 1.00 93.25 98 VAL A N 1
ATOM 819 C CA . VAL A 1 98 ? 7.148 -6.668 0.567 1.00 93.25 98 VAL A CA 1
ATOM 820 C C . VAL A 1 98 ? 7.300 -5.178 0.256 1.00 93.25 98 VAL A C 1
ATOM 822 O O . VAL A 1 98 ? 6.563 -4.364 0.807 1.00 93.25 98 VAL A O 1
ATOM 825 N N . VAL A 1 99 ? 8.214 -4.813 -0.652 1.00 93.44 99 VAL A N 1
ATOM 826 C CA . VAL A 1 99 ? 8.402 -3.412 -1.068 1.00 93.44 99 VAL A CA 1
ATOM 827 C C . VAL A 1 99 ? 7.147 -2.876 -1.751 1.00 93.44 99 VAL A C 1
ATOM 829 O O . VAL A 1 99 ? 6.725 -1.763 -1.451 1.00 93.44 99 VAL A O 1
ATOM 832 N N . TYR A 1 100 ? 6.534 -3.672 -2.629 1.00 96.56 100 TYR A N 1
ATOM 833 C CA . TYR A 1 100 ? 5.304 -3.311 -3.333 1.00 96.56 100 TYR A CA 1
ATOM 834 C C . TYR A 1 100 ? 4.197 -2.921 -2.351 1.00 96.56 100 TYR A C 1
ATOM 836 O O . TYR A 1 100 ? 3.709 -1.794 -2.392 1.00 96.56 100 TYR A O 1
ATOM 844 N N . TYR A 1 101 ? 3.847 -3.815 -1.419 1.00 96.50 101 TYR A N 1
ATOM 845 C CA . TYR A 1 101 ? 2.762 -3.552 -0.475 1.00 96.50 101 TYR A CA 1
ATOM 846 C C . TYR A 1 101 ? 3.105 -2.454 0.523 1.00 96.50 101 TYR A C 1
ATOM 848 O O . TYR A 1 101 ? 2.229 -1.675 0.876 1.00 96.50 101 TYR A O 1
ATOM 856 N N . ALA A 1 102 ? 4.368 -2.327 0.927 1.00 93.75 102 ALA A N 1
ATOM 857 C CA . ALA A 1 102 ? 4.787 -1.223 1.776 1.00 93.75 102 ALA A CA 1
ATOM 858 C C . ALA A 1 102 ? 4.621 0.148 1.109 1.00 93.75 102 ALA A C 1
ATOM 860 O O . ALA A 1 102 ? 4.150 1.090 1.732 1.00 93.75 102 ALA A O 1
ATOM 861 N N . LYS A 1 103 ? 4.966 0.272 -0.175 1.00 95.12 103 LYS A N 1
ATOM 862 C CA . LYS A 1 103 ? 4.715 1.517 -0.912 1.00 95.12 103 LYS A CA 1
ATOM 863 C C . LYS A 1 103 ? 3.229 1.736 -1.159 1.00 95.12 103 LYS A C 1
ATOM 865 O O . LYS A 1 103 ? 2.760 2.870 -1.119 1.00 95.12 103 LYS A O 1
ATOM 870 N N . LEU A 1 104 ? 2.471 0.661 -1.337 1.00 95.94 104 LEU A N 1
ATOM 871 C CA . LEU A 1 104 ? 1.027 0.728 -1.505 1.00 95.94 104 LEU A CA 1
ATOM 872 C C . LEU A 1 104 ? 0.306 1.216 -0.234 1.00 95.94 104 LEU A C 1
ATOM 874 O O . LEU A 1 104 ? -0.626 2.014 -0.342 1.00 95.94 104 LEU A O 1
ATOM 878 N N . THR A 1 105 ? 0.758 0.822 0.967 1.00 95.25 105 THR A N 1
ATOM 879 C CA . THR A 1 105 ? 0.203 1.360 2.223 1.00 95.25 105 THR A CA 1
ATOM 880 C C . THR A 1 105 ? 0.434 2.867 2.331 1.00 95.25 105 THR A C 1
ATOM 882 O O . THR A 1 105 ? -0.494 3.584 2.703 1.00 95.25 105 THR A O 1
ATOM 885 N N . GLU A 1 106 ? 1.611 3.375 1.951 1.00 93.62 106 GLU A N 1
ATOM 886 C CA . GLU A 1 106 ? 1.890 4.818 1.907 1.00 93.62 106 GLU A CA 1
ATOM 887 C C . GLU A 1 106 ? 0.969 5.549 0.916 1.00 93.62 106 GLU A C 1
ATOM 889 O O . GLU A 1 106 ? 0.298 6.513 1.290 1.00 93.62 106 GLU A O 1
ATOM 894 N N . ILE A 1 107 ? 0.886 5.061 -0.328 1.00 95.56 107 ILE A N 1
ATOM 895 C CA . ILE A 1 107 ? 0.095 5.687 -1.400 1.00 95.56 107 ILE A CA 1
ATOM 896 C C . ILE A 1 107 ? -1.388 5.776 -1.018 1.00 95.56 107 ILE A C 1
ATOM 898 O O . ILE A 1 107 ? -2.009 6.836 -1.156 1.00 95.56 107 ILE A O 1
ATOM 902 N N . PHE A 1 108 ? -1.970 4.689 -0.507 1.00 95.62 108 PHE A N 1
ATOM 903 C CA . PHE A 1 108 ? -3.381 4.687 -0.118 1.00 95.62 108 PHE A CA 1
ATOM 904 C C . PHE A 1 108 ? -3.669 5.518 1.127 1.00 95.62 108 PHE A C 1
ATOM 906 O O . PHE A 1 108 ? -4.759 6.076 1.240 1.00 95.62 108 PHE A O 1
ATOM 913 N N . ARG A 1 109 ? -2.694 5.669 2.028 1.00 93.12 109 ARG A N 1
ATOM 914 C CA . ARG A 1 109 ? -2.826 6.578 3.170 1.00 93.12 109 ARG A CA 1
ATOM 915 C C . ARG A 1 109 ? -2.887 8.033 2.712 1.00 93.12 109 ARG A C 1
ATOM 917 O O . ARG A 1 109 ? -3.787 8.756 3.119 1.00 93.12 109 ARG A O 1
ATOM 924 N N . ILE A 1 110 ? -1.952 8.454 1.859 1.00 93.44 110 ILE A N 1
ATOM 925 C CA . ILE A 1 110 ? -1.877 9.842 1.374 1.00 93.44 110 ILE A CA 1
ATOM 926 C C . ILE A 1 110 ? -3.095 10.216 0.522 1.00 93.44 110 ILE A C 1
ATOM 928 O O . ILE A 1 110 ? -3.575 11.342 0.587 1.00 93.44 110 ILE A O 1
ATOM 932 N N . SER A 1 111 ? -3.628 9.267 -0.246 1.00 91.62 111 SER A N 1
ATOM 933 C CA . SER A 1 111 ? -4.848 9.464 -1.040 1.00 91.62 111 SER A CA 1
ATOM 934 C C . SER A 1 111 ? -6.149 9.295 -0.243 1.00 91.62 111 SER A C 1
ATOM 936 O O . SER A 1 111 ? -7.221 9.267 -0.845 1.00 91.62 111 SER A O 1
ATOM 938 N N . SER A 1 112 ? -6.085 9.156 1.088 1.00 90.31 112 SER A N 1
ATOM 939 C CA . SER A 1 112 ? -7.252 8.956 1.966 1.00 90.31 112 SER A CA 1
ATOM 940 C C . SER A 1 112 ? -8.133 7.756 1.579 1.00 90.31 112 SER A C 1
ATOM 942 O O . SER A 1 112 ? -9.326 7.708 1.885 1.00 90.31 112 SER A O 1
ATOM 944 N N . SER A 1 113 ? -7.547 6.751 0.925 1.00 91.75 113 SER A N 1
ATOM 945 C CA . SER A 1 113 ? -8.217 5.519 0.499 1.00 91.75 113 SER A CA 1
ATOM 946 C C . SER A 1 113 ? -8.124 4.452 1.594 1.00 91.75 113 SER A C 1
ATOM 948 O O . SER A 1 113 ? -7.442 3.438 1.449 1.00 91.75 113 SER A O 1
ATOM 950 N N . HIS A 1 114 ? -8.795 4.699 2.723 1.00 93.69 114 HIS A N 1
ATOM 951 C CA . HIS A 1 114 ? -8.655 3.932 3.971 1.00 93.69 114 HIS A CA 1
ATOM 952 C C . HIS A 1 114 ? -8.897 2.421 3.811 1.00 93.69 114 HIS A C 1
ATOM 954 O O . HIS A 1 114 ? -8.145 1.618 4.362 1.00 93.69 114 HIS A O 1
ATOM 960 N N . LEU A 1 115 ? -9.904 2.023 3.023 1.00 94.44 115 LEU A N 1
ATOM 961 C CA . LEU A 1 115 ? -10.203 0.609 2.776 1.00 94.44 115 LEU A CA 1
ATOM 962 C C . LEU A 1 115 ? -9.030 -0.096 2.084 1.00 94.44 115 LEU A C 1
ATOM 964 O O . LEU A 1 115 ? -8.538 -1.120 2.555 1.00 94.44 115 LEU A O 1
ATOM 968 N N . TYR A 1 116 ? -8.536 0.488 0.994 1.00 95.69 116 TYR A N 1
ATOM 969 C CA . TYR A 1 116 ? -7.409 -0.052 0.235 1.00 95.69 116 TYR A CA 1
ATOM 970 C C . TYR A 1 116 ? -6.108 -0.019 1.040 1.00 95.69 116 TYR A C 1
ATOM 972 O O . TYR A 1 116 ? -5.308 -0.951 0.963 1.00 95.69 116 TYR A O 1
ATOM 980 N N . HIS A 1 117 ? -5.921 1.012 1.868 1.00 96.31 117 HIS A N 1
ATOM 981 C CA . HIS A 1 117 ? -4.810 1.105 2.809 1.00 96.31 117 HIS A CA 1
ATOM 982 C C . HIS A 1 117 ? -4.788 -0.083 3.782 1.00 96.31 117 HIS A C 1
ATOM 984 O O . HIS A 1 117 ? -3.747 -0.718 3.959 1.00 96.31 117 HIS A O 1
ATOM 990 N N . ALA A 1 118 ? -5.936 -0.429 4.367 1.00 97.19 118 ALA A N 1
ATOM 991 C CA . ALA A 1 118 ? -6.044 -1.548 5.294 1.00 97.19 118 ALA A CA 1
ATOM 992 C C . ALA A 1 118 ? -5.811 -2.907 4.609 1.00 97.19 118 ALA A C 1
ATOM 994 O O . ALA A 1 118 ? -5.098 -3.761 5.142 1.00 97.19 118 ALA A O 1
ATOM 995 N N . TYR A 1 119 ? -6.316 -3.093 3.386 1.00 97.44 119 TYR A N 1
ATOM 996 C CA . TYR A 1 119 ? -6.021 -4.296 2.607 1.00 97.44 119 TYR A CA 1
ATOM 997 C C . TYR A 1 119 ? -4.544 -4.402 2.197 1.00 97.44 119 TYR A C 1
ATOM 999 O O . TYR A 1 119 ? -3.973 -5.492 2.257 1.00 97.44 119 TYR A O 1
ATOM 1007 N N . ALA A 1 120 ? -3.893 -3.297 1.819 1.00 96.75 120 ALA A N 1
ATOM 1008 C CA . ALA A 1 120 ? -2.460 -3.292 1.525 1.00 96.75 120 ALA A CA 1
ATOM 1009 C C . ALA A 1 120 ? -1.641 -3.722 2.756 1.00 96.75 120 ALA A C 1
ATOM 1011 O O . ALA A 1 120 ? -0.729 -4.545 2.638 1.00 96.75 120 ALA A O 1
ATOM 1012 N N . TRP A 1 121 ? -2.024 -3.251 3.949 1.00 97.06 121 TRP A N 1
ATOM 1013 C CA . TRP A 1 121 ? -1.451 -3.712 5.214 1.00 97.06 121 TRP A CA 1
ATOM 1014 C C . TRP A 1 121 ? -1.666 -5.205 5.440 1.00 97.06 121 TRP A C 1
ATOM 1016 O O . TRP A 1 121 ? -0.725 -5.904 5.811 1.00 97.06 121 TRP A O 1
ATOM 1026 N N . LEU A 1 122 ? -2.870 -5.721 5.182 1.00 97.38 122 LEU A N 1
ATOM 1027 C CA . LEU A 1 122 ? -3.164 -7.148 5.318 1.00 97.38 122 LEU A CA 1
ATOM 1028 C C . LEU A 1 122 ? -2.308 -8.005 4.376 1.00 97.38 122 LEU A C 1
ATOM 1030 O O . LEU A 1 122 ? -1.779 -9.045 4.780 1.00 97.38 122 LEU A O 1
ATOM 1034 N N . LYS A 1 123 ? -2.117 -7.577 3.125 1.00 96.56 123 LYS A N 1
ATOM 1035 C CA . LYS A 1 123 ? -1.226 -8.273 2.186 1.00 96.56 123 LYS A CA 1
ATOM 1036 C C . LYS A 1 123 ? 0.232 -8.225 2.653 1.00 96.56 123 LYS A C 1
ATOM 1038 O O . LYS A 1 123 ? 0.903 -9.259 2.612 1.00 96.56 123 LYS A O 1
ATOM 1043 N N . LEU A 1 124 ? 0.694 -7.086 3.180 1.00 95.12 124 LEU A N 1
ATOM 1044 C CA . LEU A 1 124 ? 2.025 -6.952 3.781 1.00 95.12 124 LEU A CA 1
ATOM 1045 C C . LEU A 1 124 ? 2.205 -7.864 5.010 1.00 95.12 124 LEU A C 1
ATOM 1047 O O . LEU A 1 124 ? 3.229 -8.533 5.134 1.00 95.12 124 LEU A O 1
ATOM 1051 N N . PHE A 1 125 ? 1.205 -7.945 5.889 1.00 95.88 125 PHE A N 1
ATOM 1052 C CA . PHE A 1 125 ? 1.204 -8.858 7.033 1.00 95.88 125 PHE A CA 1
ATOM 1053 C C . PHE A 1 125 ? 1.344 -10.313 6.589 1.00 95.88 125 PHE A C 1
ATOM 1055 O O . PHE A 1 125 ? 2.227 -11.023 7.067 1.00 95.88 125 PHE A O 1
ATOM 1062 N N . ASN A 1 126 ? 0.510 -10.743 5.639 1.00 95.56 126 ASN A N 1
ATOM 1063 C CA . ASN A 1 126 ? 0.503 -12.121 5.156 1.00 95.56 126 ASN A CA 1
ATOM 1064 C C . ASN A 1 126 ? 1.854 -12.514 4.554 1.00 95.56 126 ASN A C 1
ATOM 1066 O O . ASN A 1 126 ? 2.369 -13.594 4.840 1.00 95.56 126 ASN A O 1
ATOM 1070 N N . ILE A 1 127 ? 2.451 -11.638 3.740 1.00 94.50 127 ILE A N 1
ATOM 1071 C CA . ILE A 1 127 ? 3.721 -11.963 3.095 1.00 94.50 127 ILE A CA 1
ATOM 1072 C C . ILE A 1 127 ? 4.888 -11.975 4.086 1.00 94.50 127 ILE A C 1
ATOM 1074 O O . ILE A 1 127 ? 5.731 -12.867 4.021 1.00 94.50 127 ILE A O 1
ATOM 1078 N N . GLN A 1 128 ? 4.912 -11.043 5.041 1.00 92.81 128 GLN A N 1
ATOM 1079 C CA . GLN A 1 128 ? 5.931 -11.012 6.089 1.00 92.81 128 GLN A CA 1
ATOM 1080 C C . GLN A 1 128 ? 5.828 -12.255 6.978 1.00 92.81 128 GLN A C 1
ATOM 1082 O O . GLN A 1 128 ? 6.817 -12.959 7.159 1.00 92.81 128 GLN A O 1
ATOM 1087 N N . LYS A 1 129 ? 4.624 -12.588 7.455 1.00 94.12 129 LYS A N 1
ATOM 1088 C CA . LYS A 1 129 ? 4.389 -13.750 8.322 1.00 94.12 129 LYS A CA 1
ATOM 1089 C C . LYS A 1 129 ? 4.755 -15.078 7.653 1.00 94.12 129 LYS A C 1
ATOM 1091 O O . LYS A 1 129 ? 5.303 -15.953 8.314 1.00 94.12 129 LYS A O 1
ATOM 1096 N N . ASN A 1 130 ? 4.473 -15.229 6.358 1.00 94.12 130 ASN A N 1
ATOM 1097 C CA . ASN A 1 130 ? 4.653 -16.509 5.667 1.00 94.12 130 ASN A CA 1
ATOM 1098 C C . ASN A 1 130 ? 6.053 -16.696 5.065 1.00 94.12 130 ASN A C 1
ATOM 1100 O O . ASN A 1 130 ? 6.507 -17.831 4.938 1.00 94.12 130 ASN A O 1
ATOM 1104 N N . PHE A 1 131 ? 6.732 -15.615 4.666 1.00 92.56 131 PHE A N 1
ATOM 1105 C CA . PHE A 1 131 ? 7.969 -15.714 3.879 1.00 92.56 131 PHE A CA 1
ATOM 1106 C C . PHE A 1 131 ? 9.195 -15.075 4.536 1.00 92.56 131 PHE A C 1
ATOM 1108 O O . PHE A 1 131 ? 10.318 -15.402 4.144 1.00 92.56 131 PHE A O 1
ATOM 1115 N N . ASN A 1 132 ? 9.033 -14.196 5.530 1.00 89.81 132 ASN A N 1
ATOM 1116 C CA . ASN A 1 132 ? 10.171 -13.590 6.211 1.00 89.81 132 ASN A CA 1
ATOM 1117 C C . ASN A 1 132 ? 10.581 -14.397 7.451 1.00 89.81 132 ASN A C 1
ATOM 1119 O O . ASN A 1 132 ? 10.054 -14.216 8.545 1.00 89.81 132 ASN A O 1
ATOM 1123 N N . LYS A 1 133 ? 11.597 -15.249 7.284 1.00 88.38 133 LYS A N 1
ATOM 1124 C CA . LYS A 1 133 ? 12.156 -16.081 8.365 1.00 88.38 133 LYS A CA 1
ATOM 1125 C C . LYS A 1 133 ? 12.826 -15.281 9.489 1.00 88.38 133 LYS A C 1
ATOM 1127 O O . LYS A 1 133 ? 12.983 -15.807 10.582 1.00 88.38 133 LYS A O 1
ATOM 1132 N N . ASN A 1 134 ? 13.209 -14.032 9.224 1.00 87.56 134 ASN A N 1
ATOM 1133 C CA . ASN A 1 134 ? 13.883 -13.151 10.180 1.00 87.56 134 ASN A CA 1
ATOM 1134 C C . ASN A 1 134 ? 12.923 -12.102 10.767 1.00 87.56 134 ASN A C 1
ATOM 1136 O O . ASN A 1 134 ? 13.367 -11.069 11.272 1.00 87.56 134 ASN A O 1
ATOM 1140 N N . LEU A 1 135 ? 11.607 -12.317 10.656 1.00 90.19 135 LEU A N 1
ATOM 1141 C CA . LEU A 1 135 ? 10.611 -11.397 11.187 1.00 90.19 135 LEU A CA 1
ATOM 1142 C C . LEU A 1 135 ? 10.644 -11.413 12.719 1.00 90.19 135 LEU A C 1
ATOM 1144 O O . LEU A 1 135 ? 10.358 -12.429 13.351 1.00 90.19 135 LEU A O 1
ATOM 1148 N N . SER A 1 136 ? 10.983 -10.273 13.319 1.00 93.06 136 SER A N 1
ATOM 1149 C CA . SER A 1 136 ? 10.968 -10.139 14.773 1.00 93.06 136 SER A CA 1
ATOM 1150 C C . SER A 1 136 ? 9.531 -10.118 15.304 1.00 93.06 136 SER A C 1
ATOM 1152 O O . SER A 1 136 ? 8.612 -9.638 14.636 1.00 93.06 136 SER A O 1
ATOM 1154 N N . GLN A 1 137 ? 9.335 -10.569 16.546 1.00 93.06 137 GLN A N 1
ATOM 1155 C CA . GLN A 1 137 ? 8.021 -10.503 17.191 1.00 93.06 137 GLN A CA 1
ATOM 1156 C C . GLN A 1 137 ? 7.504 -9.058 17.300 1.00 93.06 137 GLN A C 1
ATOM 1158 O O . GLN A 1 137 ? 6.306 -8.824 17.163 1.00 93.06 137 GLN A O 1
ATOM 1163 N N . LYS A 1 138 ? 8.405 -8.083 17.501 1.00 92.50 138 LYS A N 1
ATOM 1164 C CA . LYS A 1 138 ? 8.061 -6.654 17.521 1.00 92.50 138 LYS A CA 1
ATOM 1165 C C . LYS A 1 138 ? 7.565 -6.164 16.160 1.00 92.50 138 LYS A C 1
ATOM 1167 O O . LYS A 1 138 ? 6.530 -5.507 16.111 1.00 92.50 138 LYS A O 1
ATOM 1172 N N . ASP A 1 139 ? 8.257 -6.509 15.073 1.00 92.12 139 ASP A N 1
ATOM 1173 C CA . ASP A 1 139 ? 7.836 -6.146 13.712 1.00 92.12 139 ASP A CA 1
ATOM 1174 C C . ASP A 1 139 ? 6.480 -6.786 13.382 1.00 92.12 139 ASP A C 1
ATOM 1176 O O . ASP A 1 139 ? 5.578 -6.107 12.896 1.00 92.12 139 ASP A O 1
ATOM 1180 N N . LEU A 1 140 ? 6.308 -8.079 13.690 1.00 94.38 140 LEU A N 1
ATOM 1181 C CA . LEU A 1 140 ? 5.046 -8.789 13.474 1.00 94.38 140 LEU A CA 1
ATOM 1182 C C . LEU A 1 140 ? 3.891 -8.118 14.226 1.00 94.38 140 LEU A C 1
ATOM 1184 O O . LEU A 1 140 ? 2.823 -7.911 13.649 1.00 94.38 140 LEU A O 1
ATOM 1188 N N . GLN A 1 141 ? 4.110 -7.760 15.493 1.00 95.94 141 GLN A N 1
ATOM 1189 C CA . GLN A 1 141 ? 3.113 -7.088 16.318 1.00 95.94 141 GLN A CA 1
ATOM 1190 C C . GLN A 1 141 ? 2.779 -5.688 15.795 1.00 95.94 141 GLN A C 1
ATOM 1192 O O . GLN A 1 141 ? 1.604 -5.334 15.721 1.00 95.94 141 GLN A O 1
ATOM 1197 N N . LEU A 1 142 ? 3.779 -4.910 15.371 1.00 95.38 142 LEU A N 1
ATOM 1198 C CA . LEU A 1 142 ? 3.571 -3.579 14.799 1.00 95.38 142 LEU A CA 1
ATOM 1199 C C . LEU A 1 142 ? 2.774 -3.639 13.490 1.00 95.38 142 LEU A C 1
ATOM 1201 O O . LEU A 1 142 ? 1.842 -2.854 13.301 1.00 95.38 142 LEU A O 1
ATOM 1205 N N . ILE A 1 143 ? 3.094 -4.589 12.606 1.00 95.31 143 ILE A N 1
ATOM 1206 C CA . ILE A 1 143 ? 2.350 -4.796 11.358 1.00 95.31 143 ILE A CA 1
ATOM 1207 C C . ILE A 1 143 ? 0.915 -5.237 11.675 1.00 95.31 143 ILE A C 1
ATOM 1209 O O . ILE A 1 143 ? -0.022 -4.655 11.139 1.00 95.31 143 ILE A O 1
ATOM 1213 N N . ALA A 1 144 ? 0.721 -6.207 12.575 1.00 97.38 144 ALA A N 1
ATOM 1214 C CA . ALA A 1 144 ? -0.609 -6.677 12.967 1.00 97.38 144 ALA A CA 1
ATOM 1215 C C . ALA A 1 144 ? -1.473 -5.552 13.555 1.00 97.38 144 ALA A C 1
ATOM 1217 O O . ALA A 1 144 ? -2.604 -5.351 13.114 1.00 97.38 144 ALA A O 1
ATOM 1218 N N . SER A 1 145 ? -0.926 -4.775 14.496 1.00 98.06 145 SER A N 1
ATOM 1219 C CA . SER A 1 145 ?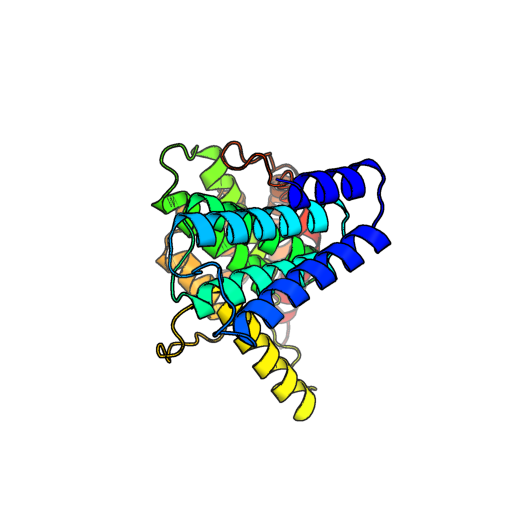 -1.608 -3.612 15.069 1.00 98.06 145 SER A CA 1
ATOM 1220 C C . SER A 1 145 ? -1.945 -2.570 14.001 1.00 98.06 145 SER A C 1
ATOM 1222 O O . SER A 1 145 ? -3.044 -2.023 14.015 1.00 98.06 145 SER A O 1
ATOM 1224 N N . SER A 1 146 ? -1.053 -2.337 13.033 1.00 97.31 146 SER A N 1
ATOM 1225 C CA . SER A 1 146 ? -1.311 -1.419 11.914 1.00 97.31 146 SER A CA 1
ATOM 1226 C C . SER A 1 146 ? -2.463 -1.889 11.030 1.00 97.31 146 SER A C 1
ATOM 1228 O O . SER A 1 146 ? -3.302 -1.076 10.659 1.00 97.31 146 SER A O 1
ATOM 1230 N N . VAL A 1 147 ? -2.537 -3.190 10.728 1.00 97.38 147 VAL A N 1
ATOM 1231 C CA . VAL A 1 147 ? -3.624 -3.773 9.924 1.00 97.38 147 VAL A CA 1
ATOM 1232 C C . VAL A 1 147 ? -4.969 -3.580 10.624 1.00 97.38 147 VAL A C 1
ATOM 1234 O O . VAL A 1 147 ? -5.922 -3.107 10.008 1.00 97.38 147 VAL A O 1
ATOM 1237 N N . VAL A 1 148 ? -5.041 -3.917 11.916 1.00 98.19 148 VAL A N 1
ATOM 1238 C CA . VAL A 1 148 ? -6.281 -3.827 12.701 1.00 98.19 148 VAL A CA 1
ATOM 1239 C C . VAL A 1 148 ? -6.726 -2.374 12.845 1.00 98.19 148 VAL A C 1
ATOM 1241 O O . VAL A 1 148 ? -7.887 -2.071 12.589 1.00 98.19 148 VAL A O 1
ATOM 1244 N N . LEU A 1 149 ? -5.817 -1.455 13.182 1.00 98.00 149 LEU A N 1
ATOM 1245 C CA . LEU A 1 149 ? -6.156 -0.035 13.306 1.00 98.00 149 LEU A CA 1
ATOM 1246 C C . LEU A 1 149 ? -6.562 0.587 11.967 1.00 98.00 149 LEU A C 1
ATOM 1248 O O . LEU A 1 149 ? -7.508 1.373 11.931 1.00 98.00 149 LEU A O 1
ATOM 1252 N N . ALA A 1 150 ? -5.906 0.211 10.864 1.00 97.38 150 ALA A N 1
ATOM 1253 C CA . ALA A 1 150 ? -6.290 0.655 9.529 1.00 97.38 150 ALA A CA 1
ATOM 1254 C C . ALA A 1 150 ? -7.699 0.172 9.163 1.00 97.38 150 ALA A C 1
ATOM 1256 O O . ALA A 1 150 ? -8.496 0.959 8.661 1.00 97.38 150 ALA A O 1
ATOM 1257 N N . ALA A 1 151 ? -8.023 -1.092 9.456 1.00 97.25 151 ALA A N 1
ATOM 1258 C CA . ALA A 1 151 ? -9.342 -1.664 9.202 1.00 97.25 151 ALA A CA 1
ATOM 1259 C C . ALA A 1 151 ? -10.432 -1.015 10.069 1.00 97.25 151 ALA A C 1
ATOM 1261 O O . ALA A 1 151 ? -11.495 -0.660 9.561 1.00 97.25 151 ALA A O 1
ATOM 1262 N N . LEU A 1 152 ? -10.145 -0.786 11.355 1.00 96.12 152 LEU A N 1
ATOM 1263 C CA . LEU A 1 152 ? -11.037 -0.056 12.255 1.00 96.12 152 LEU A CA 1
ATOM 1264 C C . LEU A 1 152 ? -11.245 1.393 11.813 1.00 96.12 152 LEU A C 1
ATOM 1266 O O . LEU A 1 152 ? -12.340 1.893 12.008 1.00 96.12 152 LEU A O 1
ATOM 1270 N N . SER A 1 153 ? -10.247 2.030 11.188 1.00 95.31 153 SER A N 1
ATOM 1271 C CA . SER A 1 153 ? -10.321 3.403 10.655 1.00 95.31 153 SER A CA 1
ATOM 1272 C C . SER A 1 153 ? -11.163 3.533 9.378 1.00 95.31 153 SER A C 1
ATOM 1274 O O . SER A 1 153 ? -11.418 4.647 8.917 1.00 95.31 153 SER A O 1
ATOM 1276 N N . VAL A 1 154 ? -11.597 2.420 8.777 1.00 93.94 154 VAL A N 1
ATOM 1277 C CA . VAL A 1 154 ? -12.549 2.447 7.663 1.00 93.94 154 VAL A CA 1
ATOM 1278 C C . VAL A 1 154 ? -13.939 2.732 8.219 1.00 93.94 154 VAL A C 1
ATOM 1280 O O . VAL A 1 154 ? -14.432 1.997 9.076 1.00 93.94 154 VAL A O 1
ATOM 1283 N N . VAL A 1 155 ? -14.586 3.782 7.710 1.00 87.00 155 VAL A N 1
ATOM 1284 C CA . VAL A 1 155 ? -15.954 4.134 8.103 1.00 87.00 155 VAL A CA 1
ATOM 1285 C C . VAL A 1 155 ? -16.888 2.954 7.781 1.00 87.00 155 VAL A C 1
ATOM 1287 O O . VAL A 1 155 ? -16.838 2.449 6.660 1.00 87.00 155 VAL A O 1
ATOM 1290 N N . PRO A 1 156 ? -17.738 2.490 8.718 1.00 74.94 156 PRO A N 1
ATOM 1291 C CA . PRO A 1 156 ? -18.577 1.308 8.494 1.00 74.94 156 PRO A CA 1
ATOM 1292 C C . PRO A 1 156 ? -19.747 1.532 7.528 1.00 74.94 156 PRO A C 1
ATOM 1294 O O . PRO A 1 156 ? -20.410 0.571 7.149 1.00 74.94 156 PRO A O 1
ATOM 1297 N N . TYR A 1 157 ? -20.013 2.785 7.158 1.00 69.19 157 TYR A N 1
ATOM 1298 C CA . TYR A 1 157 ? -21.198 3.204 6.418 1.00 69.19 157 TYR A CA 1
ATOM 1299 C C . TYR A 1 157 ? -20.801 3.758 5.066 1.00 69.19 157 TYR A C 1
ATOM 1301 O O . TYR A 1 157 ? -19.939 4.637 4.958 1.00 69.19 157 TYR A O 1
ATOM 1309 N N . ASP A 1 158 ? -21.457 3.232 4.047 1.00 59.81 158 ASP A N 1
ATOM 1310 C CA . ASP A 1 158 ? -21.220 3.625 2.678 1.00 59.81 158 ASP A CA 1
ATOM 1311 C C . ASP A 1 158 ? -21.955 4.940 2.379 1.00 59.81 158 ASP A C 1
ATOM 1313 O O . ASP A 1 158 ? -23.107 5.135 2.772 1.00 59.81 158 ASP A O 1
ATOM 1317 N N . HIS A 1 159 ? -21.288 5.875 1.701 1.00 56.91 159 HIS A N 1
ATOM 1318 C CA . HIS A 1 159 ? -21.892 7.165 1.325 1.00 56.91 159 HIS A CA 1
ATOM 1319 C C . HIS A 1 159 ? -22.838 7.028 0.113 1.00 56.91 159 HIS A C 1
ATOM 1321 O O . HIS A 1 159 ? -23.360 8.022 -0.396 1.00 56.91 159 HIS A O 1
ATOM 1327 N N . SER A 1 160 ? -23.087 5.797 -0.342 1.00 56.88 160 SER A N 1
ATOM 1328 C CA . SER A 1 160 ? -23.771 5.466 -1.593 1.00 56.88 160 SER A CA 1
ATOM 1329 C C . SER A 1 160 ? -25.261 5.816 -1.624 1.00 56.88 160 SER A C 1
ATOM 1331 O O . SER A 1 160 ? -25.835 5.903 -2.706 1.00 56.88 160 SER A O 1
ATOM 1333 N N . HIS A 1 161 ? -25.892 6.136 -0.487 1.00 57.31 161 HIS A N 1
ATOM 1334 C CA . HIS A 1 161 ? -27.317 6.499 -0.433 1.00 57.31 161 HIS A CA 1
ATOM 1335 C C . HIS A 1 161 ? -27.699 7.775 -1.215 1.00 57.31 161 HIS A C 1
ATOM 1337 O O . HIS A 1 161 ? -28.888 8.031 -1.402 1.00 57.31 161 HIS A O 1
ATOM 1343 N N . ARG A 1 162 ? -26.728 8.580 -1.672 1.00 64.12 162 ARG A N 1
ATOM 1344 C CA . ARG A 1 162 ? -26.960 9.761 -2.531 1.00 64.12 162 ARG A CA 1
ATOM 1345 C C . ARG A 1 162 ? -26.186 9.745 -3.854 1.00 64.12 162 ARG A C 1
ATOM 1347 O O . ARG A 1 162 ? -26.205 10.753 -4.555 1.00 64.12 162 ARG A O 1
ATOM 1354 N N . ALA A 1 163 ? -25.511 8.648 -4.188 1.00 78.50 163 ALA A N 1
ATOM 1355 C CA . ALA A 1 163 ? -24.708 8.571 -5.404 1.00 78.50 163 ALA A CA 1
ATOM 1356 C C . ALA A 1 163 ? -25.593 8.373 -6.645 1.00 78.50 163 ALA A C 1
ATOM 1358 O O . ALA A 1 163 ? -26.554 7.602 -6.637 1.00 78.50 163 ALA A O 1
ATOM 1359 N N . SER A 1 164 ? -25.261 9.069 -7.727 1.00 85.75 164 SER A N 1
ATOM 1360 C CA . SER A 1 164 ? -25.854 8.845 -9.045 1.00 85.75 164 SER A CA 1
ATOM 1361 C C . SER A 1 164 ? -25.429 7.489 -9.628 1.00 85.75 164 SER A C 1
ATOM 1363 O O . SER A 1 164 ? -24.407 6.921 -9.246 1.00 85.75 164 SER A O 1
ATOM 1365 N N . HIS A 1 165 ? -26.179 6.979 -10.611 1.00 85.50 165 HIS A N 1
ATOM 1366 C CA . HIS A 1 165 ? -25.830 5.730 -11.305 1.00 85.50 165 HIS A CA 1
ATOM 1367 C C . HIS A 1 165 ? -24.411 5.762 -11.899 1.00 85.50 165 HIS A C 1
ATOM 1369 O O . HIS A 1 165 ? -23.649 4.814 -11.741 1.00 85.50 165 HIS A O 1
ATOM 1375 N N . LEU A 1 166 ? -24.038 6.882 -12.526 1.00 86.31 166 LEU A N 1
ATOM 1376 C CA . LEU A 1 166 ? -22.709 7.087 -13.110 1.00 86.31 166 LEU A CA 1
ATOM 1377 C C . LEU A 1 166 ? -21.597 7.056 -12.048 1.00 86.31 166 LEU A C 1
ATOM 1379 O O . LEU A 1 166 ? -20.522 6.510 -12.288 1.00 86.31 166 LEU A O 1
ATOM 1383 N N . GLU A 1 167 ? -21.837 7.624 -10.863 1.00 84.12 167 GLU A N 1
ATOM 1384 C CA . GLU A 1 167 ? -20.876 7.577 -9.753 1.00 84.12 167 GLU A CA 1
ATOM 1385 C C . GLU A 1 167 ? -20.696 6.152 -9.222 1.00 84.12 167 GLU A C 1
ATOM 1387 O O . GLU A 1 167 ? -19.564 5.736 -8.974 1.00 84.12 167 GLU A O 1
ATOM 1392 N N . LEU A 1 168 ? -21.784 5.386 -9.126 1.00 83.38 168 LEU A N 1
ATOM 1393 C CA . LEU A 1 168 ? -21.753 3.983 -8.710 1.00 83.38 168 LEU A CA 1
ATOM 1394 C C . LEU A 1 168 ? -20.993 3.098 -9.711 1.00 83.38 168 LEU A C 1
ATOM 1396 O O . LEU A 1 168 ? -20.220 2.229 -9.304 1.00 83.38 168 LEU A O 1
ATOM 1400 N N . GLU A 1 169 ? -21.169 3.319 -11.017 1.00 84.88 169 GLU A N 1
ATOM 1401 C CA . GLU A 1 169 ? -20.419 2.602 -12.057 1.00 84.88 169 GLU A CA 1
ATOM 1402 C C . GLU A 1 169 ? -18.919 2.912 -11.996 1.00 84.88 169 GLU A C 1
ATOM 1404 O O . GLU A 1 169 ? -18.099 1.990 -11.971 1.00 84.88 169 GLU A O 1
ATOM 1409 N N . ASN A 1 170 ? -18.559 4.193 -11.881 1.00 85.88 170 ASN A N 1
ATOM 1410 C CA . ASN A 1 170 ? -17.167 4.621 -11.736 1.00 85.88 170 ASN A CA 1
ATOM 1411 C C . ASN A 1 170 ? -16.525 4.052 -10.462 1.00 85.88 170 ASN A C 1
ATOM 1413 O O . ASN A 1 170 ? -15.367 3.624 -10.469 1.00 85.88 170 ASN A O 1
ATOM 1417 N N . GLU A 1 171 ? -17.265 4.023 -9.353 1.00 84.12 171 GLU A N 1
ATOM 1418 C CA . GLU A 1 171 ? -16.795 3.436 -8.102 1.00 84.12 171 GLU A CA 1
ATOM 1419 C C . GLU A 1 171 ? -16.594 1.925 -8.218 1.00 84.12 171 GLU A C 1
ATOM 1421 O O . GLU A 1 171 ? -15.597 1.396 -7.720 1.00 84.12 171 GLU A O 1
ATOM 1426 N N . LYS A 1 172 ? -17.485 1.228 -8.927 1.00 84.38 172 LYS A N 1
ATOM 1427 C CA . LYS A 1 172 ? -17.349 -0.202 -9.199 1.00 84.38 172 LYS A CA 1
ATOM 1428 C C . LYS A 1 172 ? -16.116 -0.501 -10.049 1.00 84.38 172 LYS A C 1
ATOM 1430 O O . LYS A 1 172 ? -15.350 -1.397 -9.696 1.00 84.38 172 LYS A O 1
ATOM 1435 N N . GLU A 1 173 ? -15.884 0.249 -11.125 1.00 86.00 173 GLU A N 1
ATOM 1436 C CA . GLU A 1 173 ? -14.687 0.090 -11.960 1.00 86.00 173 GLU A CA 1
ATOM 1437 C C . GLU A 1 173 ? -13.409 0.357 -11.153 1.00 86.00 173 GLU A C 1
ATOM 1439 O O . GLU A 1 173 ? -12.461 -0.435 -11.188 1.00 86.00 173 GLU A O 1
ATOM 1444 N N . ARG A 1 174 ? -13.410 1.423 -10.341 1.00 87.38 174 ARG A N 1
ATOM 1445 C CA . ARG A 1 174 ? -12.316 1.726 -9.412 1.00 87.38 174 ARG A CA 1
ATOM 1446 C C . ARG A 1 174 ? -12.081 0.576 -8.434 1.00 87.38 174 ARG A C 1
ATOM 1448 O O . ARG A 1 174 ? -10.940 0.158 -8.270 1.00 87.38 174 ARG A O 1
ATOM 1455 N N . ASN A 1 175 ? -13.132 0.048 -7.810 1.00 86.81 175 ASN A N 1
ATOM 1456 C CA . ASN A 1 175 ? -13.037 -1.062 -6.861 1.00 86.81 175 ASN A CA 1
ATOM 1457 C C . ASN A 1 175 ? -12.436 -2.316 -7.506 1.00 86.81 175 ASN A C 1
ATOM 1459 O O . ASN A 1 175 ? -11.560 -2.935 -6.905 1.00 86.81 175 ASN A O 1
ATOM 1463 N N . LEU A 1 176 ? -12.842 -2.655 -8.733 1.00 87.12 176 LEU A N 1
ATOM 1464 C CA . LEU A 1 176 ? -12.287 -3.790 -9.477 1.00 87.12 176 LEU A CA 1
ATOM 1465 C C . LEU A 1 176 ? -10.800 -3.590 -9.790 1.00 87.12 176 LEU A C 1
ATOM 1467 O O . LEU A 1 176 ? -9.989 -4.469 -9.503 1.00 87.12 176 LEU A O 1
ATOM 1471 N N . ARG A 1 177 ? -10.423 -2.410 -10.299 1.00 89.19 177 ARG A N 1
ATOM 1472 C CA . ARG A 1 177 ? -9.016 -2.066 -10.562 1.00 89.19 177 ARG A CA 1
ATOM 1473 C C . ARG A 1 177 ? -8.171 -2.163 -9.291 1.00 89.19 177 ARG A C 1
ATOM 1475 O O . ARG A 1 177 ? -7.061 -2.683 -9.322 1.00 89.19 177 ARG A O 1
ATOM 1482 N N . MET A 1 178 ? -8.690 -1.690 -8.161 1.00 92.50 178 MET A N 1
ATOM 1483 C CA . MET A 1 178 ? -7.975 -1.732 -6.882 1.00 92.50 178 MET A CA 1
ATOM 1484 C C . MET A 1 178 ? -7.877 -3.152 -6.322 1.00 92.50 178 MET A C 1
ATOM 1486 O O . MET A 1 178 ? -6.826 -3.518 -5.798 1.00 92.50 178 MET A O 1
ATOM 1490 N N . ALA A 1 179 ? -8.919 -3.972 -6.480 1.00 91.00 179 ALA A N 1
ATOM 1491 C CA . ALA A 1 179 ? -8.887 -5.390 -6.128 1.00 91.00 179 ALA A CA 1
ATOM 1492 C C . ALA A 1 179 ? -7.793 -6.139 -6.896 1.00 91.00 179 ALA A C 1
ATOM 1494 O O . ALA A 1 179 ? -7.044 -6.902 -6.289 1.00 91.00 179 ALA A O 1
ATOM 1495 N N . ASP A 1 180 ? -7.630 -5.855 -8.187 1.00 91.00 180 ASP A N 1
ATOM 1496 C CA . ASP A 1 180 ? -6.577 -6.443 -9.016 1.00 91.00 180 ASP A CA 1
ATOM 1497 C C . ASP A 1 180 ? -5.171 -6.030 -8.535 1.00 91.00 180 ASP A C 1
ATOM 1499 O O . ASP A 1 180 ? -4.310 -6.886 -8.303 1.00 91.00 180 ASP A O 1
ATOM 1503 N N . LEU A 1 181 ? -4.947 -4.732 -8.290 1.00 94.19 181 LEU A N 1
ATOM 1504 C CA . LEU A 1 181 ? -3.651 -4.207 -7.833 1.00 94.19 181 LEU A CA 1
ATOM 1505 C C . LEU A 1 181 ? -3.264 -4.696 -6.427 1.00 94.19 181 LEU A C 1
ATOM 1507 O O . LEU A 1 181 ? -2.089 -4.959 -6.162 1.00 94.19 181 LEU A O 1
ATOM 1511 N N . ILE A 1 182 ? -4.230 -4.808 -5.514 1.00 94.44 182 ILE A N 1
ATOM 1512 C CA . ILE A 1 182 ? -4.019 -5.249 -4.125 1.00 94.44 182 ILE A CA 1
ATOM 1513 C C . ILE A 1 182 ? -3.947 -6.772 -4.034 1.00 94.44 182 ILE A C 1
ATOM 1515 O O . ILE A 1 182 ? -3.145 -7.319 -3.281 1.00 94.44 182 ILE A O 1
ATOM 1519 N N . GLY A 1 183 ? -4.809 -7.475 -4.764 1.00 90.44 183 GLY A N 1
ATOM 1520 C CA . GLY A 1 183 ? -4.802 -8.931 -4.852 1.00 90.44 183 GLY A CA 1
ATOM 1521 C C . GLY A 1 183 ? -3.567 -9.460 -5.573 1.00 90.44 183 GLY A C 1
ATOM 1522 O O . GLY A 1 183 ? -3.166 -10.595 -5.323 1.00 90.44 183 GLY A O 1
ATOM 1523 N N . PHE A 1 184 ? -2.958 -8.624 -6.419 1.00 87.00 184 PHE A N 1
ATOM 1524 C CA . PHE A 1 184 ? -1.896 -8.991 -7.346 1.00 87.00 184 PHE A CA 1
ATOM 1525 C C . PHE A 1 184 ? -2.308 -10.199 -8.204 1.00 87.00 184 PHE A C 1
ATOM 1527 O O . PHE A 1 184 ? -1.555 -11.159 -8.379 1.00 87.00 184 PHE A O 1
ATOM 1534 N N . ASN A 1 185 ? -3.547 -10.177 -8.703 1.00 83.06 185 ASN A N 1
ATOM 1535 C CA . ASN A 1 185 ? -4.104 -11.289 -9.463 1.00 83.06 185 ASN A CA 1
ATOM 1536 C C . ASN A 1 185 ? -3.659 -11.233 -10.931 1.00 83.06 185 ASN A C 1
ATOM 1538 O O . ASN A 1 185 ? -4.333 -10.676 -11.788 1.00 83.06 185 ASN A O 1
ATOM 1542 N N . VAL A 1 186 ? -2.507 -11.829 -11.229 1.00 79.69 186 VAL A N 1
ATOM 1543 C CA . VAL A 1 186 ? -1.938 -11.828 -12.586 1.00 79.69 186 VAL A CA 1
ATOM 1544 C C . VAL A 1 186 ? -2.651 -12.772 -13.566 1.00 79.69 186 VAL A C 1
ATOM 1546 O O . VAL A 1 186 ? -2.345 -12.718 -14.760 1.00 79.69 186 VAL A O 1
ATOM 1549 N N . ASP A 1 187 ? -3.573 -13.627 -13.099 1.00 73.19 187 ASP A N 1
ATOM 1550 C CA . ASP A 1 187 ? -4.352 -14.526 -13.958 1.00 73.19 187 ASP A CA 1
ATOM 1551 C C . ASP A 1 187 ? -5.792 -14.011 -14.158 1.00 73.19 187 ASP A C 1
ATOM 1553 O O . ASP A 1 187 ? -6.620 -14.085 -13.246 1.00 73.19 187 ASP A O 1
ATOM 1557 N N . PRO A 1 188 ? -6.145 -13.537 -15.368 1.00 60.16 188 PRO A N 1
ATOM 1558 C CA . PRO A 1 188 ? -7.478 -13.015 -15.650 1.00 60.16 188 PRO A CA 1
ATOM 1559 C C . PRO A 1 188 ? -8.584 -14.084 -15.643 1.00 60.16 188 PRO A C 1
ATOM 1561 O O . PRO A 1 188 ? -9.753 -13.719 -15.716 1.00 60.16 188 PRO A O 1
ATOM 1564 N N . LYS A 1 189 ? -8.252 -15.385 -15.587 1.00 62.94 189 LYS A N 1
ATOM 1565 C CA . LYS A 1 189 ? -9.240 -16.482 -15.580 1.00 62.94 189 LYS A CA 1
ATOM 1566 C C . LYS A 1 189 ? -9.841 -16.771 -14.204 1.00 62.94 189 LYS A C 1
ATOM 1568 O O . LYS A 1 189 ? -10.769 -17.568 -14.103 1.00 62.94 189 LYS A O 1
ATOM 1573 N N . VAL A 1 190 ? -9.313 -16.161 -13.147 1.00 60.03 190 VAL A N 1
ATOM 1574 C CA . VAL A 1 190 ? -9.833 -16.334 -11.792 1.00 60.03 190 VAL A CA 1
ATOM 1575 C C . VAL A 1 190 ? -10.980 -15.341 -11.585 1.00 60.03 190 VAL A C 1
ATOM 1577 O O . VAL A 1 190 ? -10.761 -14.174 -11.270 1.00 60.03 190 VAL A O 1
ATOM 1580 N N . GLU A 1 191 ? -12.216 -15.811 -11.775 1.00 52.66 191 GLU A N 1
ATOM 1581 C CA . GLU A 1 191 ? -13.456 -15.030 -11.598 1.00 52.66 191 GLU A CA 1
ATOM 1582 C C . GLU A 1 191 ? -13.732 -14.620 -10.139 1.00 52.66 191 GLU A C 1
ATOM 1584 O O . GLU A 1 191 ? -14.667 -13.865 -9.875 1.00 52.66 191 GLU A O 1
ATOM 1589 N N . SER A 1 192 ? -12.913 -15.054 -9.173 1.00 55.12 192 SER A N 1
ATOM 1590 C CA . SER A 1 192 ? -13.042 -14.676 -7.762 1.00 55.12 192 SER A CA 1
ATOM 1591 C C . SER A 1 192 ? -12.508 -13.261 -7.500 1.00 55.12 192 SER A C 1
ATOM 1593 O O . SER A 1 192 ? -11.605 -13.054 -6.684 1.00 55.12 192 SER A O 1
ATOM 1595 N N . ARG A 1 193 ? -13.048 -12.265 -8.208 1.00 63.88 193 ARG A N 1
ATOM 1596 C CA . ARG A 1 193 ? -12.838 -10.858 -7.861 1.00 63.88 193 ARG A CA 1
ATOM 1597 C C . ARG A 1 193 ? -13.631 -10.570 -6.596 1.00 63.88 193 ARG A C 1
ATOM 1599 O O . ARG A 1 193 ? -14.813 -10.237 -6.642 1.00 63.88 193 ARG A O 1
ATOM 1606 N N . GLU A 1 194 ? -12.976 -10.761 -5.457 1.00 65.31 194 GLU A N 1
ATOM 1607 C CA . GLU A 1 194 ? -13.546 -10.412 -4.165 1.00 65.31 194 GLU A CA 1
ATOM 1608 C C . GLU A 1 194 ? -13.876 -8.920 -4.148 1.00 65.31 194 GLU A C 1
ATOM 1610 O O . GLU A 1 194 ? -13.039 -8.063 -4.445 1.00 65.31 194 GLU A O 1
ATOM 1615 N N . THR A 1 195 ? -15.123 -8.607 -3.805 1.00 77.75 195 THR A N 1
ATOM 1616 C CA . THR A 1 195 ? -15.514 -7.222 -3.564 1.00 77.75 195 THR A CA 1
ATOM 1617 C C . THR A 1 195 ? -14.830 -6.772 -2.281 1.00 77.75 195 THR A C 1
ATOM 1619 O O . THR A 1 195 ? -15.103 -7.307 -1.205 1.00 77.75 195 THR A O 1
ATOM 1622 N N . LEU A 1 196 ? -13.920 -5.805 -2.397 1.00 88.75 196 LEU A N 1
ATOM 1623 C CA . LEU A 1 196 ? -13.245 -5.231 -1.240 1.00 88.75 196 LEU A CA 1
ATOM 1624 C C . LEU A 1 196 ? -14.282 -4.517 -0.373 1.00 88.75 196 LEU A C 1
ATOM 1626 O O . LEU A 1 196 ? -14.938 -3.582 -0.826 1.00 88.75 196 LEU A O 1
ATOM 1630 N N . SER A 1 197 ? -14.427 -4.948 0.876 1.00 91.50 197 SER A N 1
ATOM 1631 C CA . SER A 1 197 ? -15.375 -4.359 1.819 1.00 91.50 197 SER A CA 1
ATOM 1632 C C . SER A 1 197 ? -14.822 -4.410 3.238 1.00 91.50 197 SER A C 1
ATOM 1634 O O . SER A 1 197 ? -13.997 -5.263 3.572 1.00 91.50 197 SER A O 1
ATOM 1636 N N . ARG A 1 198 ? -15.275 -3.498 4.103 1.00 92.69 198 ARG A N 1
ATOM 1637 C CA . ARG A 1 198 ? -14.854 -3.483 5.511 1.00 92.69 198 ARG A CA 1
ATOM 1638 C C . ARG A 1 198 ? -15.244 -4.778 6.230 1.00 92.69 198 ARG A C 1
ATOM 1640 O O . ARG A 1 198 ? -14.449 -5.301 7.002 1.00 92.69 198 ARG A O 1
ATOM 1647 N N . SER A 1 199 ? -16.444 -5.301 5.981 1.00 91.81 199 SER A N 1
ATOM 1648 C CA . SER A 1 199 ? -16.932 -6.528 6.620 1.00 91.81 199 SER A CA 1
ATOM 1649 C C . SER A 1 199 ? -16.099 -7.744 6.214 1.00 91.81 199 SER A C 1
ATOM 1651 O O . SER A 1 199 ? -15.642 -8.481 7.088 1.00 91.81 199 SER A O 1
ATOM 1653 N N . SER A 1 200 ? -15.828 -7.912 4.915 1.00 92.56 200 SER A N 1
ATOM 1654 C CA . SER A 1 200 ? -14.946 -8.971 4.411 1.00 92.56 200 SER A CA 1
ATOM 1655 C C . SER A 1 200 ? -13.537 -8.844 4.985 1.00 92.56 200 SER A C 1
ATOM 1657 O O . SER A 1 200 ? -12.963 -9.841 5.416 1.00 92.56 200 SER A O 1
ATOM 1659 N N . LEU A 1 201 ? -13.003 -7.620 5.056 1.00 95.12 201 LEU A N 1
ATOM 1660 C CA . LEU A 1 201 ? -11.695 -7.353 5.643 1.00 95.12 201 LEU A CA 1
ATOM 1661 C C . LEU A 1 201 ? -11.630 -7.798 7.108 1.00 95.12 201 LEU A C 1
ATOM 1663 O O . LEU A 1 201 ? -10.727 -8.548 7.470 1.00 95.12 201 LEU A O 1
ATOM 1667 N N . LEU A 1 202 ? -12.577 -7.370 7.950 1.00 95.12 202 LEU A N 1
ATOM 1668 C CA . LEU A 1 202 ? -12.591 -7.736 9.370 1.00 95.12 202 LEU A CA 1
ATOM 1669 C C . LEU A 1 202 ? -12.750 -9.245 9.577 1.00 95.12 202 LEU A C 1
ATOM 1671 O O . LEU A 1 202 ? -12.030 -9.825 10.392 1.0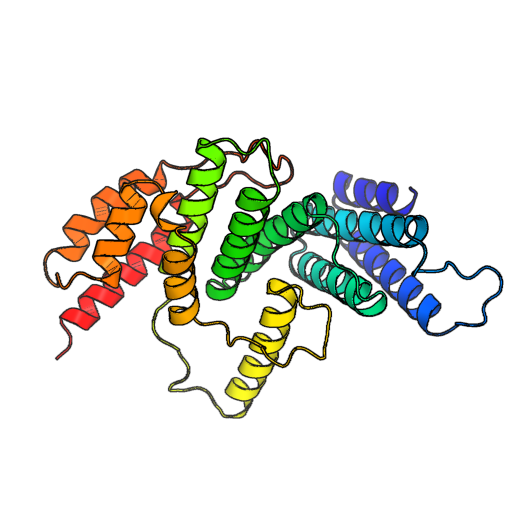0 95.12 202 LEU A O 1
ATOM 1675 N N . ALA A 1 203 ? -13.619 -9.895 8.798 1.00 94.69 203 ALA A N 1
ATOM 1676 C CA . ALA A 1 203 ? -13.755 -11.349 8.817 1.00 94.69 203 ALA A CA 1
ATOM 1677 C C . ALA A 1 203 ? -12.429 -12.046 8.461 1.00 94.69 203 ALA A C 1
ATOM 1679 O O . ALA A 1 203 ? -12.025 -13.001 9.130 1.00 94.69 203 ALA A O 1
ATOM 1680 N N . GLU A 1 204 ? -11.702 -11.533 7.465 1.00 95.06 204 GLU A N 1
ATOM 1681 C CA . GLU A 1 204 ? -10.393 -12.056 7.072 1.00 95.06 204 GLU A CA 1
ATOM 1682 C C . GLU A 1 204 ? -9.330 -11.855 8.171 1.00 95.06 204 GLU A C 1
ATOM 1684 O O . GLU A 1 204 ? -8.511 -12.751 8.398 1.00 95.06 204 GLU A O 1
ATOM 1689 N N . LEU A 1 205 ? -9.355 -10.732 8.906 1.00 96.81 205 LEU A N 1
ATOM 1690 C CA . LEU A 1 205 ? -8.440 -10.493 10.035 1.00 96.81 205 LEU A CA 1
ATOM 1691 C C . LEU A 1 205 ? -8.616 -11.530 11.147 1.00 96.81 205 LEU A C 1
ATOM 1693 O O . LEU A 1 205 ? -7.622 -12.014 11.702 1.00 96.81 205 LEU A O 1
ATOM 1697 N N . VAL A 1 206 ? -9.866 -11.875 11.460 1.00 95.69 206 VAL A N 1
ATOM 1698 C CA . VAL A 1 206 ? -10.201 -12.914 12.442 1.00 95.69 206 VAL A CA 1
ATOM 1699 C C . VAL A 1 206 ? -9.756 -14.281 11.923 1.00 95.69 206 VAL A C 1
ATOM 1701 O O . VAL A 1 206 ? -8.988 -14.966 12.597 1.00 95.69 206 VAL A O 1
ATOM 1704 N N . ALA A 1 207 ? -10.154 -14.645 10.699 1.00 95.75 207 ALA A N 1
ATOM 1705 C CA . ALA A 1 207 ? -9.854 -15.948 10.102 1.00 95.75 207 ALA A CA 1
ATOM 1706 C C . ALA A 1 207 ? -8.344 -16.225 9.989 1.00 95.75 207 ALA A C 1
ATOM 1708 O O . ALA A 1 207 ? -7.893 -17.348 10.210 1.00 95.75 207 ALA A O 1
ATOM 1709 N N . LYS A 1 208 ? -7.535 -15.200 9.690 1.00 94.00 208 LYS A N 1
ATOM 1710 C CA . LYS A 1 208 ? -6.068 -15.314 9.583 1.00 94.00 208 LYS A CA 1
ATOM 1711 C C . LYS A 1 208 ? -5.328 -15.141 10.914 1.00 94.00 208 LYS A C 1
ATOM 1713 O O . LYS A 1 208 ? -4.090 -15.182 10.946 1.00 94.00 208 LYS A O 1
ATOM 1718 N N . GLY A 1 209 ? -6.059 -14.936 12.010 1.00 95.81 209 GLY A N 1
ATOM 1719 C CA . GLY A 1 209 ? -5.497 -14.745 13.344 1.00 95.81 209 GLY A CA 1
ATOM 1720 C C . GLY A 1 209 ? -4.616 -13.499 13.451 1.00 95.81 209 GLY A C 1
ATOM 1721 O O . GLY A 1 209 ? -3.627 -13.519 14.183 1.00 95.81 209 GLY A O 1
ATOM 1722 N N . VAL A 1 210 ? -4.933 -12.428 12.713 1.00 97.44 210 VAL A N 1
ATOM 1723 C CA . VAL A 1 210 ? -4.184 -11.157 12.758 1.00 97.44 210 VAL A CA 1
ATOM 1724 C C . VAL A 1 210 ? -4.311 -10.523 14.142 1.00 97.44 210 VAL A C 1
ATOM 1726 O O . VAL A 1 210 ? -3.313 -10.093 14.720 1.00 97.44 210 VAL A O 1
ATOM 1729 N N . LEU A 1 211 ? -5.519 -10.554 14.718 1.00 96.38 211 LEU A N 1
ATOM 1730 C CA . LEU A 1 211 ? -5.800 -10.042 16.064 1.00 96.38 211 LEU A CA 1
ATOM 1731 C C . LEU A 1 211 ? -4.922 -10.699 17.133 1.00 96.38 211 LEU A C 1
ATOM 1733 O O . LEU A 1 211 ? -4.502 -10.030 18.069 1.00 96.38 211 LEU A O 1
ATOM 1737 N N . ASN A 1 212 ? -4.567 -11.978 16.979 1.00 97.00 212 ASN A N 1
ATOM 1738 C CA . ASN A 1 212 ? -3.729 -12.684 17.953 1.00 97.00 212 ASN A CA 1
ATOM 1739 C C . ASN A 1 212 ? -2.314 -12.094 18.035 1.00 97.00 212 ASN A C 1
ATOM 1741 O O . ASN A 1 212 ? -1.706 -12.113 19.106 1.00 97.00 212 ASN A O 1
ATOM 1745 N N . CYS A 1 213 ? -1.825 -11.523 16.932 1.00 97.31 213 CYS A N 1
ATOM 1746 C CA . CYS A 1 213 ? -0.501 -10.922 16.826 1.00 97.31 213 CYS A CA 1
ATOM 1747 C C . CYS A 1 213 ? -0.456 -9.447 17.265 1.00 97.31 213 CYS A C 1
ATOM 1749 O O . CYS A 1 213 ? 0.634 -8.945 17.517 1.00 97.31 213 CYS A O 1
ATOM 1751 N N . ALA A 1 214 ? -1.595 -8.752 17.352 1.00 97.56 214 ALA A N 1
ATOM 1752 C CA . ALA A 1 214 ? -1.653 -7.330 17.700 1.00 97.56 214 ALA A CA 1
ATOM 1753 C C . ALA A 1 214 ? -1.321 -7.054 19.184 1.00 97.56 214 ALA A C 1
ATOM 1755 O O . ALA A 1 214 ? -1.294 -7.961 20.021 1.00 97.56 214 ALA A O 1
ATOM 1756 N N . THR A 1 215 ? -1.061 -5.790 19.523 1.00 97.31 215 THR A N 1
ATOM 1757 C CA . THR A 1 215 ? -0.933 -5.326 20.919 1.00 97.31 215 THR A CA 1
ATOM 1758 C C . THR A 1 215 ? -2.260 -5.428 21.665 1.00 97.31 215 THR A C 1
ATOM 1760 O O . THR A 1 215 ? -3.326 -5.366 21.051 1.00 97.31 215 THR A O 1
ATOM 1763 N N . GLN A 1 216 ? -2.207 -5.568 22.993 1.00 97.44 216 GLN A N 1
ATOM 1764 C CA . GLN A 1 216 ? -3.416 -5.737 23.801 1.00 97.44 216 GLN A CA 1
ATOM 1765 C C . GLN A 1 216 ? -4.363 -4.543 23.655 1.00 97.44 216 GLN A C 1
ATOM 1767 O O . GLN A 1 216 ? -5.547 -4.737 23.413 1.00 97.44 216 GLN A O 1
ATOM 1772 N N . GLU A 1 217 ? -3.832 -3.319 23.654 1.00 97.56 217 GLU A N 1
ATOM 1773 C CA . GLU A 1 217 ? -4.621 -2.094 23.498 1.00 97.56 217 GLU A CA 1
ATOM 1774 C C . GLU A 1 217 ? -5.425 -2.072 22.192 1.00 97.56 217 GLU A C 1
ATOM 1776 O O . GLU A 1 217 ? -6.531 -1.541 22.145 1.00 97.56 217 GLU A O 1
ATOM 1781 N N . VAL A 1 218 ? -4.874 -2.652 21.122 1.00 98.00 218 VAL A N 1
ATOM 1782 C CA . VAL A 1 218 ? -5.526 -2.710 19.809 1.00 98.00 218 VAL A CA 1
ATOM 1783 C C . VAL A 1 218 ? -6.592 -3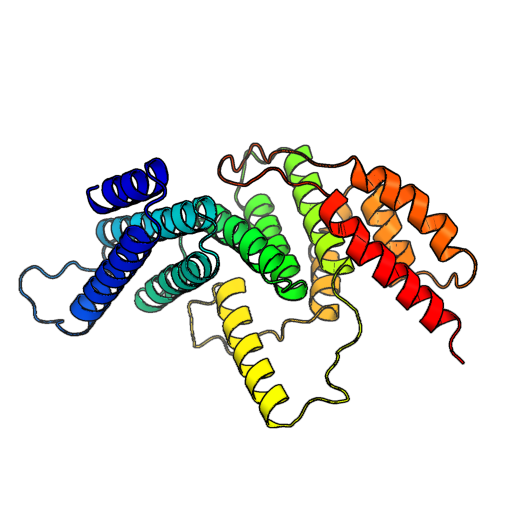.805 19.772 1.00 98.00 218 VAL A C 1
ATOM 1785 O O . VAL A 1 218 ? -7.637 -3.607 19.155 1.00 98.00 218 VAL A O 1
ATOM 1788 N N . LYS A 1 219 ? -6.371 -4.933 20.461 1.00 97.75 219 LYS A N 1
ATOM 1789 C CA . LYS A 1 219 ? -7.391 -5.983 20.629 1.00 97.75 219 LYS A CA 1
ATOM 1790 C C . LYS A 1 219 ? -8.578 -5.469 21.441 1.00 97.75 219 LYS A C 1
ATOM 1792 O O . LYS A 1 219 ? -9.719 -5.671 21.034 1.00 97.75 219 LYS A O 1
ATOM 1797 N N . ASP A 1 220 ? -8.301 -4.768 22.538 1.00 97.44 220 ASP A N 1
ATOM 1798 C CA . ASP A 1 220 ? -9.324 -4.170 23.398 1.00 97.44 220 ASP A CA 1
ATOM 1799 C C . ASP A 1 220 ? -10.140 -3.130 22.622 1.00 97.44 220 ASP A C 1
ATOM 1801 O O . ASP A 1 220 ? -11.369 -3.134 22.674 1.00 97.44 220 ASP A O 1
ATOM 1805 N N . LEU A 1 221 ? -9.470 -2.281 21.833 1.00 97.06 221 LEU A N 1
ATOM 1806 C CA . LEU A 1 221 ? -10.141 -1.295 20.987 1.00 97.06 221 LEU A CA 1
ATOM 1807 C C . LEU A 1 221 ? -11.026 -1.957 19.921 1.00 97.06 221 LEU A C 1
ATOM 1809 O O . LEU A 1 221 ? -12.159 -1.525 19.721 1.00 97.06 221 LEU A O 1
ATOM 1813 N N . TYR A 1 222 ? -10.532 -3.008 19.259 1.00 97.00 222 TYR A N 1
ATOM 1814 C CA . TYR A 1 222 ? -11.320 -3.788 18.303 1.00 97.00 222 TYR A CA 1
ATOM 1815 C C . TYR A 1 222 ? -12.591 -4.348 18.953 1.00 97.00 222 TYR A C 1
ATOM 1817 O O . TYR A 1 222 ? -13.682 -4.189 18.409 1.00 97.00 222 TYR A O 1
ATOM 1825 N N . HIS A 1 223 ? -12.468 -4.935 20.146 1.00 96.00 223 HIS A N 1
ATOM 1826 C CA . HIS A 1 223 ? -13.610 -5.479 20.876 1.00 96.00 223 HIS A CA 1
ATOM 1827 C C . HIS A 1 223 ? -14.634 -4.397 21.245 1.00 96.00 223 HIS A C 1
ATOM 1829 O O . HIS A 1 223 ? -15.828 -4.564 20.999 1.00 96.00 223 HIS A O 1
ATOM 1835 N N . LEU A 1 224 ? -14.169 -3.264 21.781 1.00 94.75 224 LEU A N 1
ATOM 1836 C CA . LEU A 1 224 ? -15.031 -2.145 22.167 1.00 94.75 224 LEU A CA 1
ATOM 1837 C C . LEU A 1 224 ? -15.805 -1.551 20.983 1.00 94.75 224 LEU A C 1
ATOM 1839 O O . LEU A 1 224 ? -16.964 -1.178 21.142 1.00 94.75 224 LEU A O 1
ATOM 1843 N N . LEU A 1 225 ? -15.180 -1.435 19.810 1.00 92.56 225 LEU A N 1
ATOM 1844 C CA . LEU A 1 225 ? -15.818 -0.809 18.649 1.00 92.56 225 LEU A CA 1
ATOM 1845 C C . LEU A 1 225 ? -16.744 -1.769 17.887 1.00 92.56 225 LEU A C 1
ATOM 1847 O O . LEU A 1 225 ? -17.822 -1.351 17.457 1.00 92.56 225 LEU A O 1
ATOM 1851 N N . GLU A 1 226 ? -16.364 -3.042 17.743 1.00 91.56 226 GLU A N 1
ATOM 1852 C CA . GLU A 1 226 ? -17.107 -3.996 16.907 1.00 91.56 226 GLU A CA 1
ATOM 1853 C C . GLU A 1 226 ? -18.128 -4.845 17.675 1.00 91.56 226 GLU A C 1
ATOM 1855 O O . GLU A 1 226 ? -19.143 -5.232 17.093 1.00 91.56 226 GLU A O 1
ATOM 1860 N N . HIS A 1 227 ? -17.900 -5.129 18.961 1.00 90.31 227 HIS A N 1
ATOM 1861 C CA . HIS A 1 227 ? -18.689 -6.120 19.708 1.00 90.31 227 HIS A CA 1
ATOM 1862 C C . HIS A 1 227 ? -19.488 -5.545 20.880 1.00 90.31 227 HIS A C 1
ATOM 1864 O O . HIS A 1 227 ? -20.500 -6.128 21.262 1.00 90.31 227 HIS A O 1
ATOM 1870 N N . GLU A 1 228 ? -19.086 -4.400 21.426 1.00 89.38 228 GLU A N 1
ATOM 1871 C CA . GLU A 1 228 ? -19.717 -3.825 22.616 1.00 89.38 228 GLU A CA 1
ATOM 1872 C C . GLU A 1 228 ? -20.803 -2.789 22.287 1.00 89.38 228 GLU A C 1
ATOM 1874 O O . GLU A 1 228 ? -20.702 -2.000 21.337 1.00 89.38 228 GLU A O 1
ATOM 1879 N N . PHE A 1 229 ? -21.841 -2.760 23.125 1.00 86.75 229 PHE A N 1
ATOM 1880 C CA . PHE A 1 229 ? -22.901 -1.752 23.108 1.00 86.75 229 PHE A CA 1
ATOM 1881 C C . PHE A 1 229 ? -22.829 -0.923 24.394 1.00 86.75 229 PHE A C 1
ATOM 1883 O O . PHE A 1 229 ? -23.294 -1.350 25.448 1.00 86.75 229 PHE A O 1
ATOM 1890 N N . LEU A 1 230 ? -22.189 0.247 24.321 1.00 84.44 230 LEU A N 1
ATOM 1891 C CA . LEU A 1 230 ? -21.837 1.076 25.479 1.00 84.44 230 LEU A CA 1
ATOM 1892 C C . LEU A 1 230 ? -22.082 2.570 25.188 1.00 84.44 230 LEU A C 1
ATOM 1894 O O . LEU A 1 230 ? -21.137 3.359 25.242 1.00 84.44 230 LEU A O 1
ATOM 1898 N N . PRO A 1 231 ? -23.325 2.996 24.901 1.00 81.69 231 PRO A N 1
ATOM 1899 C CA . PRO A 1 231 ? -23.618 4.349 24.414 1.00 81.69 231 PRO A CA 1
ATOM 1900 C C . PRO A 1 231 ? -23.120 5.476 25.333 1.00 81.69 231 PRO A C 1
ATOM 1902 O O . PRO A 1 231 ? -22.757 6.542 24.847 1.00 81.69 231 PRO A O 1
ATOM 1905 N N . LEU A 1 232 ? -23.068 5.249 26.649 1.00 85.94 232 LEU A N 1
ATOM 1906 C CA . LEU A 1 232 ? -22.652 6.259 27.632 1.00 85.94 232 LEU A CA 1
ATOM 1907 C C . LEU A 1 232 ? -21.166 6.164 28.022 1.00 85.94 232 LEU A C 1
ATOM 1909 O O . LEU A 1 232 ? -20.556 7.174 28.364 1.00 85.94 232 LEU A O 1
ATOM 1913 N N . ASP A 1 233 ? -20.566 4.974 27.925 1.00 90.69 233 ASP A N 1
ATOM 1914 C CA . ASP A 1 233 ? -19.219 4.703 28.447 1.00 90.69 233 ASP A CA 1
ATOM 1915 C C . ASP A 1 233 ? -18.154 4.531 27.357 1.00 90.69 233 ASP A C 1
ATOM 1917 O O . ASP A 1 233 ? -16.958 4.532 27.664 1.00 90.69 233 ASP A O 1
ATOM 1921 N N . LEU A 1 234 ? -18.549 4.364 26.087 1.00 90.56 234 LEU A N 1
ATOM 1922 C CA . LEU A 1 234 ? -17.623 4.026 25.002 1.00 90.56 234 LEU A CA 1
ATOM 1923 C C . LEU A 1 234 ? -16.487 5.048 24.892 1.00 90.56 234 LEU A C 1
ATOM 1925 O O . LEU A 1 234 ? -15.321 4.662 24.845 1.00 90.56 234 LEU A O 1
ATOM 1929 N N . ALA A 1 235 ? -16.804 6.345 24.932 1.00 89.75 235 ALA A N 1
ATOM 1930 C CA . ALA A 1 235 ? -15.801 7.407 24.863 1.00 89.75 235 ALA A CA 1
ATOM 1931 C C . ALA A 1 235 ? -14.798 7.338 26.031 1.00 89.75 235 ALA A C 1
ATOM 1933 O O . ALA A 1 235 ? -13.587 7.422 25.813 1.00 89.75 235 ALA A O 1
ATOM 1934 N N . MET A 1 236 ? -15.284 7.105 27.258 1.00 92.31 236 MET A N 1
ATOM 1935 C CA . MET A 1 236 ? -14.434 6.984 28.449 1.00 92.31 236 MET A CA 1
ATOM 1936 C C . MET A 1 236 ? -13.503 5.768 28.383 1.00 92.31 236 MET A C 1
ATOM 1938 O O . MET A 1 236 ? -12.377 5.836 28.872 1.00 92.31 236 MET A O 1
ATOM 1942 N N . LYS A 1 237 ? -13.944 4.664 27.765 1.00 94.38 237 LYS A N 1
ATOM 1943 C CA . LYS A 1 237 ? -13.132 3.445 27.607 1.00 94.38 237 LYS A CA 1
ATOM 1944 C C . LYS A 1 237 ? -12.155 3.520 26.431 1.00 94.38 237 LYS A C 1
ATOM 1946 O O . LYS A 1 237 ? -11.052 2.986 26.524 1.00 94.38 237 LYS A O 1
ATOM 1951 N N . VAL A 1 238 ? -12.527 4.191 25.340 1.00 95.12 238 VAL A N 1
ATOM 1952 C CA . VAL A 1 238 ? -11.698 4.314 24.130 1.00 95.12 238 VAL A CA 1
ATOM 1953 C C . VAL A 1 238 ? -10.551 5.315 24.323 1.00 95.12 238 VAL A C 1
ATOM 1955 O O . VAL A 1 238 ? -9.423 5.025 23.920 1.00 95.12 238 VAL A O 1
ATOM 1958 N N . GLN A 1 239 ? -10.780 6.456 24.985 1.00 95.06 239 GLN A N 1
ATOM 1959 C CA . GLN A 1 239 ? -9.775 7.527 25.097 1.00 95.06 239 GLN A CA 1
ATOM 1960 C C . GLN A 1 239 ? -8.433 7.086 25.725 1.00 95.06 239 GLN A C 1
ATOM 1962 O O . GLN A 1 239 ? -7.370 7.426 25.184 1.00 95.06 239 GLN A O 1
ATOM 1967 N N . PRO A 1 240 ? -8.411 6.302 26.825 1.00 97.12 240 PRO A N 1
ATOM 1968 C CA . PRO A 1 240 ? -7.163 5.805 27.398 1.00 97.12 240 PRO A CA 1
ATOM 1969 C C . PRO A 1 240 ? -6.412 4.865 26.449 1.00 97.12 240 PRO A C 1
ATOM 1971 O O . PRO A 1 240 ? -5.181 4.896 26.410 1.00 97.12 240 PRO A O 1
ATOM 1974 N N . LEU A 1 241 ? -7.131 4.053 25.663 1.00 97.38 241 LEU A N 1
ATOM 1975 C CA . LEU A 1 241 ? -6.527 3.160 24.671 1.00 97.38 241 LEU A CA 1
ATOM 1976 C C . LEU A 1 241 ? -5.894 3.959 23.534 1.00 97.38 241 LEU A C 1
ATOM 1978 O O . LEU A 1 241 ? -4.735 3.716 23.205 1.00 97.38 241 LEU A O 1
ATOM 1982 N N . LEU A 1 242 ? -6.591 4.966 22.998 1.00 96.94 242 LEU A N 1
ATOM 1983 C CA . LEU A 1 242 ? -6.041 5.846 21.961 1.00 96.94 242 LEU A CA 1
ATOM 1984 C C . LEU A 1 242 ? -4.792 6.594 22.446 1.00 96.94 242 LEU A C 1
ATOM 1986 O O . LEU A 1 242 ? -3.813 6.706 21.710 1.00 96.94 242 LEU A O 1
ATOM 1990 N N . THR A 1 243 ? -4.773 7.020 23.712 1.00 96.94 243 THR A N 1
ATOM 1991 C CA . THR A 1 243 ? -3.609 7.676 24.334 1.00 96.94 243 THR A CA 1
ATOM 1992 C C . THR A 1 243 ? -2.407 6.739 24.483 1.00 96.94 243 THR A C 1
ATOM 1994 O O . THR A 1 243 ? -1.258 7.180 24.420 1.00 96.94 243 THR A O 1
ATOM 1997 N N . LYS A 1 244 ? -2.639 5.440 24.706 1.00 97.12 244 LYS A N 1
ATOM 1998 C CA . LYS A 1 244 ? -1.566 4.436 24.707 1.00 97.12 244 LYS A CA 1
ATOM 1999 C C . LYS A 1 244 ? -1.093 4.145 23.285 1.00 97.12 244 LYS A C 1
ATOM 2001 O O . LYS A 1 244 ? 0.107 4.171 23.035 1.00 97.12 244 LYS A O 1
ATOM 2006 N N . ILE A 1 245 ? -2.027 3.930 22.356 1.00 96.44 245 ILE A N 1
ATOM 2007 C CA . ILE A 1 245 ? -1.749 3.633 20.944 1.00 96.44 245 ILE A CA 1
ATOM 2008 C C . ILE A 1 245 ? -0.966 4.769 20.279 1.00 96.44 245 ILE A C 1
ATOM 2010 O O . ILE A 1 245 ? -0.057 4.496 19.503 1.00 96.44 245 ILE A O 1
ATOM 2014 N N . SER A 1 246 ? -1.240 6.032 20.616 1.00 95.88 246 SER A N 1
ATOM 2015 C CA . SER A 1 246 ? -0.528 7.182 20.042 1.00 95.88 246 SER A CA 1
ATOM 2016 C C . SER A 1 246 ? 0.971 7.211 20.358 1.00 95.88 246 SER A C 1
ATOM 2018 O O . SER A 1 246 ? 1.733 7.862 19.647 1.00 95.88 246 SER A O 1
ATOM 2020 N N . LYS A 1 247 ? 1.404 6.491 21.398 1.00 95.00 247 LYS A N 1
ATOM 2021 C CA . LYS A 1 247 ? 2.812 6.363 21.802 1.00 95.00 247 LYS A CA 1
ATOM 2022 C C . LYS A 1 247 ? 3.496 5.145 21.182 1.00 95.00 247 LYS A C 1
ATOM 2024 O O . LYS A 1 247 ? 4.686 4.938 21.405 1.00 95.00 247 LYS A O 1
ATOM 2029 N N . LEU A 1 248 ? 2.748 4.318 20.453 1.00 93.25 248 LEU A N 1
ATOM 2030 C CA . LEU A 1 248 ? 3.256 3.122 19.801 1.00 93.25 248 LEU A CA 1
ATOM 2031 C C . LEU A 1 248 ? 3.650 3.430 18.357 1.00 93.25 248 LEU A C 1
ATOM 2033 O O . LEU A 1 248 ? 2.925 4.075 17.597 1.00 93.25 248 LEU A O 1
ATOM 2037 N N . GLY A 1 249 ? 4.791 2.891 17.965 1.00 91.38 249 GLY A N 1
ATOM 2038 C CA . GLY A 1 249 ? 5.328 3.029 16.628 1.00 91.38 249 GLY A CA 1
ATOM 2039 C C . GLY A 1 249 ? 6.723 2.436 16.551 1.00 91.38 249 GLY A C 1
ATOM 2040 O O . GLY A 1 249 ? 7.256 1.914 17.534 1.00 91.38 249 GLY A O 1
ATOM 2041 N N . GLY A 1 250 ? 7.308 2.498 15.367 1.00 88.19 250 GLY A N 1
ATOM 2042 C CA . GLY A 1 250 ? 8.693 2.125 15.171 1.00 88.19 250 GLY A CA 1
ATOM 2043 C C . GLY A 1 250 ? 9.032 1.831 13.724 1.00 88.19 250 GLY A C 1
ATOM 2044 O O . GLY A 1 250 ? 8.184 1.772 12.829 1.00 88.19 250 GLY A O 1
ATOM 2045 N N . ARG A 1 251 ? 10.327 1.642 13.496 1.00 84.94 251 ARG A N 1
ATOM 2046 C CA . ARG A 1 251 ? 10.855 1.252 12.197 1.00 84.94 251 ARG A CA 1
ATOM 2047 C C . ARG A 1 251 ? 10.832 -0.265 12.075 1.00 84.94 251 ARG A C 1
ATOM 2049 O O . ARG A 1 251 ? 11.345 -0.959 12.947 1.00 84.94 251 ARG A O 1
ATOM 2056 N N . LEU A 1 252 ? 10.289 -0.763 10.970 1.00 79.00 252 LEU A N 1
ATOM 2057 C CA . LEU A 1 252 ? 10.323 -2.187 10.652 1.00 79.00 252 LEU A CA 1
ATOM 2058 C C . LEU A 1 252 ? 11.756 -2.583 10.280 1.00 79.00 252 LEU A C 1
ATOM 2060 O O . LEU A 1 252 ? 12.274 -2.168 9.239 1.00 79.00 252 LEU A O 1
ATOM 2064 N N . ALA A 1 253 ? 12.407 -3.381 11.129 1.00 68.56 253 ALA A N 1
ATOM 2065 C CA . ALA A 1 253 ? 13.793 -3.807 10.921 1.00 68.56 253 ALA A CA 1
ATOM 2066 C C . ALA A 1 253 ? 13.943 -4.640 9.637 1.00 68.56 253 ALA A C 1
ATOM 2068 O O . ALA A 1 253 ? 14.925 -4.526 8.905 1.00 68.56 253 ALA A O 1
ATOM 2069 N N . SER A 1 254 ? 12.919 -5.436 9.340 1.00 57.16 254 SER A N 1
ATOM 2070 C CA . SER A 1 254 ? 12.825 -6.313 8.172 1.00 57.16 254 SER A CA 1
ATOM 2071 C C . SER A 1 254 ? 12.609 -5.605 6.828 1.00 57.16 254 SER A C 1
ATOM 2073 O O . SER A 1 254 ? 12.679 -6.252 5.782 1.00 57.16 254 SER A O 1
ATOM 2075 N N . ALA A 1 255 ? 12.347 -4.296 6.822 1.00 58.06 255 ALA A N 1
ATOM 2076 C CA . ALA A 1 255 ? 12.068 -3.552 5.602 1.00 58.06 255 ALA A CA 1
ATOM 2077 C C . ALA A 1 255 ? 12.534 -2.093 5.737 1.00 58.06 255 ALA A C 1
ATOM 2079 O O . ALA A 1 255 ? 11.751 -1.157 5.871 1.00 58.06 255 ALA A O 1
ATOM 2080 N N . SER A 1 256 ? 13.852 -1.902 5.681 1.00 57.00 256 SER A N 1
ATOM 2081 C CA . SER A 1 256 ? 14.528 -0.614 5.901 1.00 57.00 256 SER A CA 1
ATOM 2082 C C . SER A 1 256 ? 14.112 0.515 4.947 1.00 57.00 256 SER A C 1
ATOM 2084 O O . SER A 1 256 ? 14.321 1.684 5.282 1.00 57.00 256 SER A O 1
ATOM 2086 N N . SER A 1 257 ? 13.526 0.177 3.791 1.00 52.66 257 SER A N 1
ATOM 2087 C CA . SER A 1 257 ? 12.968 1.105 2.795 1.00 52.66 257 SER A CA 1
ATOM 2088 C C . SER A 1 257 ? 11.546 1.589 3.109 1.00 52.66 257 SER A C 1
ATOM 2090 O O . SER A 1 257 ? 10.988 2.366 2.331 1.00 52.66 257 SER A O 1
ATOM 2092 N N . ILE A 1 258 ? 10.940 1.094 4.191 1.00 62.12 258 ILE A N 1
ATOM 2093 C CA . ILE A 1 258 ? 9.636 1.545 4.679 1.00 62.12 258 ILE A CA 1
ATOM 2094 C C . ILE A 1 258 ? 9.865 2.695 5.669 1.00 62.12 258 ILE A C 1
ATOM 2096 O O . ILE A 1 258 ? 10.744 2.581 6.534 1.00 62.12 258 ILE A O 1
ATOM 2100 N N . PRO A 1 259 ? 9.097 3.793 5.563 1.00 65.69 259 PRO A N 1
ATOM 2101 C CA . PRO A 1 259 ? 9.047 4.821 6.587 1.00 65.69 259 PRO A CA 1
ATOM 2102 C C . PRO A 1 259 ? 8.705 4.244 7.958 1.00 65.69 259 PRO A C 1
ATOM 2104 O O . PRO A 1 259 ? 8.124 3.166 8.095 1.00 65.69 259 PRO A O 1
ATOM 2107 N N . GLU A 1 260 ? 9.063 4.990 8.991 1.00 83.88 260 GLU A N 1
ATOM 2108 C CA . GLU A 1 260 ? 8.674 4.655 10.350 1.00 83.88 260 GLU A CA 1
ATOM 2109 C C . GLU A 1 260 ? 7.145 4.611 10.479 1.00 83.88 260 GLU A C 1
ATOM 2111 O O . GLU A 1 260 ? 6.440 5.515 10.027 1.00 83.88 260 GLU A O 1
ATOM 2116 N N . VAL A 1 261 ? 6.630 3.543 11.085 1.00 87.69 261 VAL A N 1
ATOM 2117 C CA . VAL A 1 261 ? 5.193 3.354 11.271 1.00 87.69 261 VAL A CA 1
ATOM 2118 C C . VAL A 1 261 ? 4.812 3.964 12.608 1.00 87.69 261 VAL A C 1
ATOM 2120 O O . VAL A 1 261 ? 5.237 3.475 13.651 1.00 87.69 261 VAL A O 1
ATOM 2123 N N . GLN A 1 262 ? 3.998 5.014 12.582 1.00 93.19 262 GLN A N 1
ATOM 2124 C CA . GLN A 1 262 ? 3.465 5.654 13.784 1.00 93.19 262 GLN A CA 1
ATOM 2125 C C . GLN A 1 262 ? 1.980 5.331 13.910 1.00 93.19 262 GLN A C 1
ATOM 2127 O O . GLN A 1 262 ? 1.196 5.694 13.033 1.00 93.19 262 GLN A O 1
ATOM 2132 N N . LEU A 1 263 ? 1.569 4.654 14.989 1.00 95.44 263 LEU A N 1
ATOM 2133 C CA . LEU A 1 263 ? 0.161 4.272 15.166 1.00 95.44 263 LEU A CA 1
ATOM 2134 C C . LEU A 1 263 ? -0.728 5.470 15.530 1.00 95.44 263 LEU A C 1
ATOM 2136 O O . LEU A 1 263 ? -1.940 5.421 15.318 1.00 95.44 263 LEU A O 1
ATOM 2140 N N . SER A 1 264 ? -0.129 6.576 15.984 1.00 96.00 264 SER A N 1
ATOM 2141 C CA . SER A 1 264 ? -0.807 7.859 16.205 1.00 96.00 264 SER A CA 1
ATOM 2142 C C . SER A 1 264 ? -1.547 8.379 14.971 1.00 96.00 264 SER A C 1
ATOM 2144 O O . SER A 1 264 ? -2.552 9.068 15.121 1.00 96.00 264 SER A O 1
ATOM 2146 N N . GLN A 1 265 ? -1.123 8.000 13.760 1.00 94.25 265 GLN A N 1
ATOM 2147 C CA . GLN A 1 265 ? -1.779 8.420 12.518 1.00 94.25 265 GLN A CA 1
ATOM 2148 C C . GLN A 1 265 ? -3.246 7.971 12.411 1.00 94.25 265 GLN A C 1
ATOM 2150 O O . GLN A 1 265 ? -4.015 8.588 11.680 1.00 94.25 265 GLN A O 1
ATOM 2155 N N . TYR A 1 266 ? -3.640 6.907 13.120 1.00 96.69 266 TYR A N 1
ATOM 2156 C CA . TYR A 1 266 ? -5.012 6.391 13.096 1.00 96.69 266 TYR A CA 1
ATOM 2157 C C . TYR A 1 266 ? -5.919 7.062 14.131 1.00 96.69 266 TYR A C 1
ATOM 2159 O O . TYR A 1 266 ? -7.138 6.976 14.011 1.00 96.69 266 TYR A O 1
ATOM 2167 N N . VAL A 1 267 ? -5.352 7.742 15.135 1.00 96.25 267 VAL A N 1
ATOM 2168 C CA . VAL 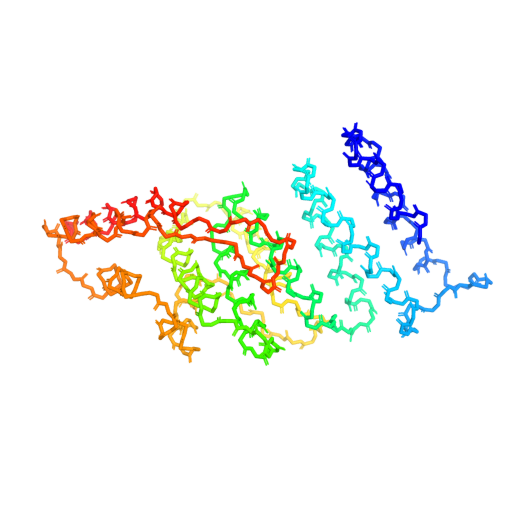A 1 267 ? -6.112 8.304 16.263 1.00 96.25 267 VAL A CA 1
ATOM 2169 C C . VAL A 1 267 ? -7.243 9.231 15.800 1.00 96.25 267 VAL A C 1
ATOM 2171 O O . VAL A 1 267 ? -8.374 8.969 16.201 1.00 96.25 267 VAL A O 1
ATOM 2174 N N . PRO A 1 268 ? -7.033 10.205 14.888 1.00 94.94 268 PRO A N 1
ATOM 2175 C CA . PRO A 1 268 ? -8.120 11.092 14.463 1.00 94.94 268 PRO A CA 1
ATOM 2176 C C . PRO A 1 268 ? -9.287 10.355 13.785 1.00 94.94 268 PRO A C 1
ATOM 2178 O O . PRO A 1 268 ? -10.454 10.700 13.973 1.00 94.94 268 PRO A O 1
ATOM 2181 N N . ALA A 1 269 ? -8.990 9.321 12.991 1.00 94.12 269 ALA A N 1
ATOM 2182 C CA . ALA A 1 269 ? -10.018 8.517 12.333 1.00 94.12 269 ALA A CA 1
ATOM 2183 C C . ALA A 1 269 ? -10.788 7.658 13.346 1.00 94.12 269 ALA A C 1
ATOM 2185 O O . ALA A 1 269 ? -12.012 7.555 13.271 1.00 94.12 269 ALA A O 1
ATOM 2186 N N . LEU A 1 270 ? -10.082 7.083 14.321 1.00 95.19 270 LEU A N 1
ATOM 2187 C CA . LEU A 1 270 ? -10.666 6.251 15.371 1.00 95.19 270 LEU A CA 1
ATOM 2188 C C . LEU A 1 270 ? -11.519 7.061 16.351 1.00 95.19 270 LEU A C 1
ATOM 2190 O O . LEU A 1 270 ? -12.579 6.583 16.742 1.00 95.19 270 LEU A O 1
ATOM 2194 N N . GLU A 1 271 ? -11.120 8.290 16.693 1.00 94.44 271 GLU A N 1
ATOM 2195 C CA . GLU A 1 271 ? -11.952 9.222 17.467 1.00 94.44 271 GLU A CA 1
ATOM 2196 C C . GLU A 1 271 ? -13.277 9.477 16.743 1.00 94.44 271 GLU A C 1
ATOM 2198 O O . GLU A 1 271 ? -14.350 9.293 17.317 1.00 94.44 271 GLU A O 1
ATOM 2203 N N . LYS A 1 272 ? -13.212 9.791 15.442 1.00 92.69 272 LYS A N 1
ATOM 2204 C CA . LYS A 1 272 ? -14.404 10.010 14.616 1.00 92.69 272 LYS A CA 1
ATOM 2205 C C . LYS A 1 272 ? -15.310 8.776 14.571 1.00 92.69 272 LYS A C 1
ATOM 2207 O O . LYS A 1 272 ? -16.529 8.910 14.645 1.00 92.69 272 LYS A O 1
ATOM 2212 N N . ILE A 1 273 ? -14.737 7.579 14.464 1.00 91.50 273 ILE A N 1
ATOM 2213 C CA . ILE A 1 273 ? -15.496 6.320 14.420 1.00 91.50 273 ILE A CA 1
ATOM 2214 C C . ILE A 1 273 ? -16.116 5.987 15.770 1.00 91.50 273 ILE A C 1
ATOM 2216 O O . ILE A 1 273 ? -17.278 5.591 15.807 1.00 91.50 273 ILE A O 1
ATOM 2220 N N . ALA A 1 274 ? -15.400 6.211 16.871 1.00 91.75 274 ALA A N 1
ATOM 2221 C CA . ALA A 1 274 ? -15.959 6.068 18.208 1.00 91.75 274 ALA A CA 1
ATOM 2222 C C . ALA A 1 274 ? -17.153 7.016 18.404 1.00 91.75 274 ALA A C 1
ATOM 2224 O O . ALA A 1 274 ? -18.205 6.579 18.867 1.00 91.75 274 ALA A O 1
ATOM 2225 N N . THR A 1 275 ? -17.047 8.280 17.973 1.00 90.44 275 THR A N 1
ATOM 2226 C CA . THR A 1 275 ? -18.170 9.230 18.007 1.00 90.44 275 THR A CA 1
ATOM 2227 C C . THR A 1 275 ? -19.350 8.759 17.157 1.00 90.44 275 THR A C 1
ATOM 2229 O O . THR A 1 275 ? -20.482 8.757 17.635 1.00 90.44 275 THR A O 1
ATOM 2232 N N . LEU A 1 276 ? -19.108 8.323 15.915 1.00 88.75 276 LEU A N 1
ATOM 2233 C CA . LEU A 1 276 ? -20.163 7.798 15.039 1.00 88.75 276 LEU A CA 1
ATOM 2234 C C . LEU A 1 276 ? -20.859 6.580 15.657 1.00 88.75 276 LEU A C 1
ATOM 2236 O O . LEU A 1 276 ? -22.084 6.481 15.601 1.00 88.75 276 LEU A O 1
ATOM 2240 N N . ARG A 1 277 ? -20.091 5.688 16.288 1.00 87.25 277 ARG A N 1
ATOM 2241 C CA . ARG A 1 277 ? -20.616 4.503 16.965 1.00 87.25 277 ARG A CA 1
ATOM 2242 C C . ARG A 1 277 ? -21.497 4.878 18.154 1.00 87.25 277 ARG A C 1
ATOM 2244 O O . ARG A 1 277 ? -22.582 4.320 18.270 1.00 87.25 277 ARG A O 1
ATOM 2251 N N . VAL A 1 278 ? -21.080 5.838 18.988 1.00 88.19 278 VAL A N 1
ATOM 2252 C CA . VAL A 1 278 ? -21.920 6.366 20.082 1.00 88.19 278 VAL A CA 1
ATOM 2253 C C . VAL A 1 278 ? -23.241 6.892 19.529 1.00 88.19 278 VAL A C 1
ATOM 2255 O O . VAL A 1 278 ? -24.297 6.452 19.974 1.00 88.19 278 VAL A O 1
ATOM 2258 N N . LEU A 1 279 ? -23.187 7.765 18.515 1.00 86.81 279 LEU A N 1
ATOM 2259 C CA . LEU A 1 279 ? -24.385 8.368 17.922 1.00 86.81 279 LEU A CA 1
ATOM 2260 C C . LEU A 1 279 ? -25.378 7.312 17.431 1.00 86.81 279 LEU A C 1
ATOM 2262 O O . LEU A 1 279 ? -26.579 7.470 17.617 1.00 86.81 279 LEU A O 1
ATOM 2266 N N . GLN A 1 280 ? -24.886 6.221 16.852 1.00 83.50 280 GLN A N 1
ATOM 2267 C CA . GLN A 1 280 ? -25.725 5.127 16.364 1.00 83.50 280 GLN A CA 1
ATOM 2268 C C . GLN A 1 280 ? -26.332 4.278 17.461 1.00 83.50 280 GLN A C 1
ATOM 2270 O O . GLN A 1 280 ? -27.459 3.825 17.316 1.00 83.50 280 GLN A O 1
ATOM 2275 N N . GLN A 1 281 ? -25.602 4.058 18.550 1.00 83.38 281 GLN A N 1
ATOM 2276 C CA . GLN A 1 281 ? -26.134 3.332 19.700 1.00 83.38 281 GLN A CA 1
ATOM 2277 C C . GLN A 1 281 ? -27.217 4.141 20.426 1.00 83.38 281 GLN A C 1
ATOM 2279 O O . GLN A 1 281 ? -28.052 3.563 21.114 1.00 83.38 281 GLN 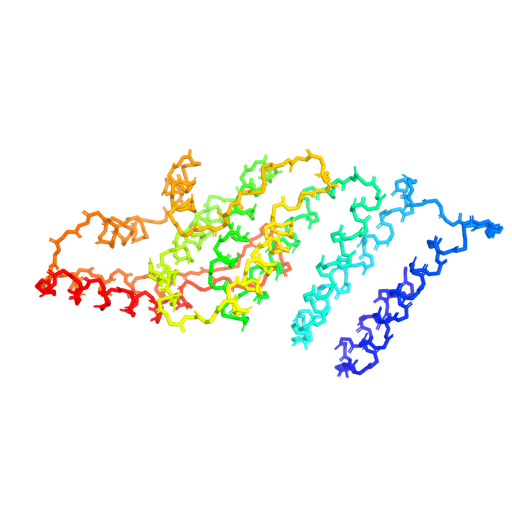A O 1
ATOM 2284 N N . THR A 1 282 ? -27.209 5.468 20.269 1.00 82.81 282 THR A N 1
ATOM 2285 C CA . THR A 1 282 ? -28.193 6.387 20.858 1.00 82.81 282 THR A CA 1
ATOM 2286 C C . THR A 1 282 ? -29.305 6.823 19.904 1.00 82.81 282 THR A C 1
ATOM 2288 O O . THR A 1 282 ? -30.262 7.454 20.349 1.00 82.81 282 THR A O 1
ATOM 2291 N N . ALA A 1 283 ? -29.167 6.556 18.603 1.00 75.50 283 ALA A N 1
ATOM 2292 C CA . ALA A 1 283 ? -30.173 6.917 17.613 1.00 75.50 283 ALA A CA 1
ATOM 2293 C C . ALA A 1 283 ? -31.394 5.984 17.752 1.00 75.50 283 ALA A C 1
ATOM 2295 O O . ALA A 1 283 ? -31.193 4.778 17.911 1.00 75.50 283 ALA A O 1
ATOM 2296 N N . PRO A 1 284 ? -32.625 6.529 17.739 1.00 53.75 284 PRO A N 1
ATOM 2297 C CA . PRO A 1 284 ? -33.857 5.755 17.888 1.00 53.75 284 PRO A CA 1
ATOM 2298 C C . PRO A 1 284 ? -34.152 4.844 16.690 1.00 53.75 284 PRO A C 1
ATOM 2300 O O . PRO A 1 284 ? -33.730 5.182 15.558 1.00 53.75 284 PRO A O 1
#

Sequence (284 aa):
MTAHRAFQFCKQYKRTTEFRRLCEIIRNHLANLNKYRDQRDRPDLSAPESLQLYLDTRFEQLKVATELEMWQEAFRSVEDIYGLMCMVKKTPKASLMVVYYAKLTEIFRISSSHLYHAYAWLKLFNIQKNFNKNLSQKDLQLIASSVVLAALSVVPYDHSHRASHLELENEKERNLRMADLIGFNVDPKVESRETLSRSSLLAELVAKGVLNCATQEVKDLYHLLEHEFLPLDLAMKVQPLLTKISKLGGRLASASSIPEVQLSQYVPALEKIATLRVLQQTAP

Radius of gyration: 20.92 Å; chains: 1; bounding box: 56×34×64 Å

InterPro domains:
  IPR027512 Eukaryotic translation initiation factor 3 subunit A [PTHR14005] (1-283)
  IPR054711 eIF3a, PCI domain, TPR-like region [PF22591] (2-231)